Protein AF-A0A920N1Q0-F1 (afdb_monomer)

Nearest PDB structures (foldseek):
  5tej-assembly1_B  TM=8.010E-01  e=1.292E-11  Vibrio vulnificus CMCP6
  1arz-assembly1_C  TM=7.839E-01  e=2.901E-11  Escherichia coli K-12
  8d57-assembly2_F  TM=7.723E-01  e=7.374E-11  Acinetobacter baumannii
  5us6-assembly2_H  TM=8.116E-01  e=6.111E-10  Vibrio vulnificus CMCP6
  3ijp-assembly1_B  TM=7.311E-01  e=1.068E-08  Bartonella henselae

Secondary structure (DSSP, 8-state):
-PPPEEEEEETTTSHHHHHHHHHHHH-TTEEEEEEE--GGGS-TTSBHHHHHTS---S-B-B---TTTTSS-EEEESS--GGGHHHHHHTT--EEEE-TT--S-STHHHHHHHHS-EEEES-S-HHHHHHHHHHHHHHHHGGG-TT-----------TT--EES-HHHHHHHHHHHHHHT------S--EE-TT----------

Solvent-accessible surface area (backbone atoms only — not comparable to full-atom values): 12044 Å² total; per-residue (Å²): 132,82,78,57,45,43,30,19,31,39,43,24,85,38,78,65,22,17,51,49,53,41,52,32,69,72,34,87,62,36,37,77,74,39,40,22,30,60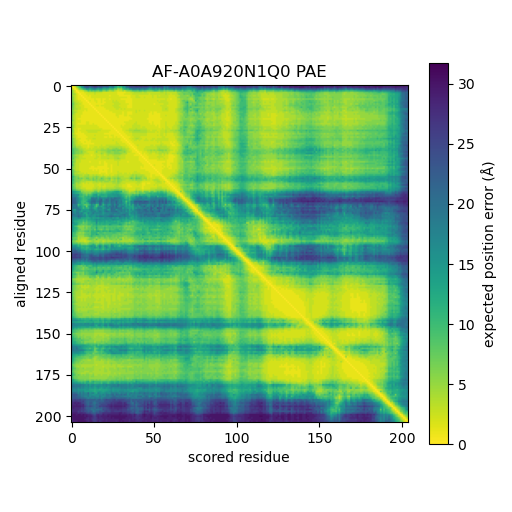,65,90,70,75,50,59,64,41,41,45,23,50,74,32,71,73,46,87,61,89,42,52,25,32,59,81,45,91,81,72,60,76,66,29,47,32,39,34,69,68,80,62,77,90,50,43,70,54,28,35,80,64,42,36,31,36,42,34,39,41,70,78,66,69,86,85,53,77,72,61,59,55,32,50,74,53,18,60,67,46,76,37,76,56,88,50,66,68,59,53,50,50,46,51,52,47,24,52,49,36,40,69,42,60,77,40,87,92,61,74,90,85,85,90,88,85,88,77,66,74,54,63,28,53,36,67,45,61,66,58,50,50,44,48,54,47,31,23,66,53,58,76,51,90,78,84,88,68,99,59,81,41,89,42,93,79,27,70,74,72,96,75,90,79,79,135

Sequence (204 aa):
MSDAIRVGVNGAGGRMGRRIVALTHADPALEVAAAVDAEASGLVGQDIGELAGIGTSASPLKPPSRKTSTWYRLLAPRGTGSHRQHLHERSIALVAATPGAEPTSDPVDSVAKVAGLIVAPNMSLAVNLVMKLAADAARALSSSPGGVDVEIVERHPRVQGRQPEWNSVKFGELIAAERGQTSHVHGRRAESASGRRTRSATTP

Foldseek 3Di:
DDAAQEAEEEQLLDPVNLVVQVVQVVDPSHDDPAYEYAVVVVQFQPASCVSSVNPGPVHGHHYDDLVRLQRHQYEDADDCPVCLVSLLVRQNEYAYQDLDDDPPDPSVVSSVVRHHYHYDVDPDPVLVVVLVVLLVVLLVQLPPVPGDDDDDDDDDPQQDQFPPGSSSVSSVVSSCVSNVHDDDDGPDGGHGPRRHDDPDPDDD

Radius of gyration: 20.26 Å; Cα contacts (8 Å, |Δi|>4): 322; chains: 1; bounding box: 45×53×57 Å

Mean predicted aligned error: 10.17 Å

pLDDT: mean 76.32, std 17.22, range [30.31, 97.25]

Structure (mmCIF, N/CA/C/O backbone):
data_AF-A0A920N1Q0-F1
#
_entry.id   AF-A0A920N1Q0-F1
#
loop_
_atom_site.group_PDB
_atom_site.id
_atom_site.type_symbol
_atom_site.label_atom_id
_atom_site.label_alt_id
_atom_site.label_comp_id
_atom_site.label_asym_id
_atom_site.label_entity_id
_atom_site.label_seq_id
_atom_site.pdbx_PDB_ins_code
_atom_site.Cartn_x
_atom_site.Cartn_y
_atom_site.Cartn_z
_atom_site.occupancy
_atom_site.B_iso_or_equiv
_atom_site.auth_seq_id
_atom_site.auth_comp_id
_atom_site.auth_asym_id
_atom_site.auth_atom_id
_atom_site.pdbx_PDB_model_num
ATOM 1 N N . MET A 1 1 ? -13.270 -23.895 9.068 1.00 44.69 1 MET A N 1
ATOM 2 C CA . MET A 1 1 ? -13.338 -22.483 8.640 1.00 44.69 1 MET A CA 1
ATOM 3 C C . MET A 1 1 ? -12.099 -21.824 9.207 1.00 44.69 1 MET A C 1
ATOM 5 O O . MET A 1 1 ? -11.883 -21.970 10.400 1.00 44.69 1 MET A O 1
ATOM 9 N N . SER A 1 2 ? -11.220 -21.264 8.377 1.00 55.53 2 SER A N 1
ATOM 10 C CA . SER A 1 2 ? -10.069 -20.509 8.887 1.00 55.53 2 SER A CA 1
ATOM 11 C C . SER A 1 2 ? -10.578 -19.251 9.587 1.00 55.53 2 SER A C 1
ATOM 13 O O . SER A 1 2 ? -11.474 -18.601 9.048 1.00 55.53 2 SER A O 1
ATOM 15 N N . ASP A 1 3 ? -10.028 -18.928 10.756 1.00 81.94 3 ASP A N 1
ATOM 16 C CA . ASP A 1 3 ? -10.331 -17.676 11.455 1.00 81.94 3 ASP A CA 1
ATOM 17 C C . ASP A 1 3 ? -10.098 -16.466 10.537 1.00 81.94 3 ASP A C 1
ATOM 19 O O . ASP A 1 3 ? -9.170 -16.459 9.720 1.00 81.94 3 ASP A O 1
ATOM 23 N N . ALA A 1 4 ? -10.951 -15.446 10.666 1.00 83.19 4 ALA A N 1
ATOM 24 C CA . ALA A 1 4 ? -10.826 -14.202 9.915 1.00 83.19 4 ALA A CA 1
ATOM 25 C C . ALA A 1 4 ? -9.478 -13.522 10.207 1.00 83.19 4 ALA A C 1
ATOM 27 O O . ALA A 1 4 ? -9.006 -13.466 11.348 1.00 83.19 4 ALA A O 1
ATOM 28 N N . ILE A 1 5 ? -8.845 -12.974 9.170 1.00 86.81 5 ILE A N 1
ATOM 29 C CA . ILE A 1 5 ? -7.568 -12.275 9.304 1.00 86.81 5 ILE A CA 1
ATOM 30 C C . ILE A 1 5 ? -7.821 -10.922 9.962 1.00 86.81 5 ILE A C 1
ATOM 32 O O . ILE A 1 5 ? -8.503 -10.052 9.420 1.00 86.81 5 ILE A O 1
ATOM 36 N N . ARG A 1 6 ? -7.198 -10.717 11.119 1.00 85.69 6 ARG A N 1
ATOM 37 C CA . ARG A 1 6 ? -7.322 -9.482 11.893 1.00 85.69 6 ARG A CA 1
ATOM 38 C C . ARG A 1 6 ? -6.384 -8.409 11.338 1.00 85.69 6 ARG A C 1
ATOM 40 O O . ARG A 1 6 ? -5.161 -8.558 11.302 1.00 85.69 6 ARG A O 1
ATOM 47 N N . VAL A 1 7 ? -6.966 -7.309 10.876 1.00 85.31 7 VAL A N 1
ATOM 48 C CA . VAL A 1 7 ? -6.278 -6.183 10.237 1.00 85.31 7 VAL A CA 1
ATOM 49 C C . VAL A 1 7 ? -6.320 -4.977 11.161 1.00 85.31 7 VAL A C 1
ATOM 51 O O . VAL A 1 7 ? -7.339 -4.689 11.789 1.00 85.31 7 VAL A O 1
ATOM 54 N N . GLY A 1 8 ? -5.202 -4.257 11.248 1.00 85.44 8 GLY A N 1
ATOM 55 C CA . GLY A 1 8 ? -5.152 -2.989 11.968 1.00 85.44 8 GLY A CA 1
ATOM 56 C C . GLY A 1 8 ? -4.680 -1.882 11.063 1.00 85.44 8 GLY A C 1
ATOM 57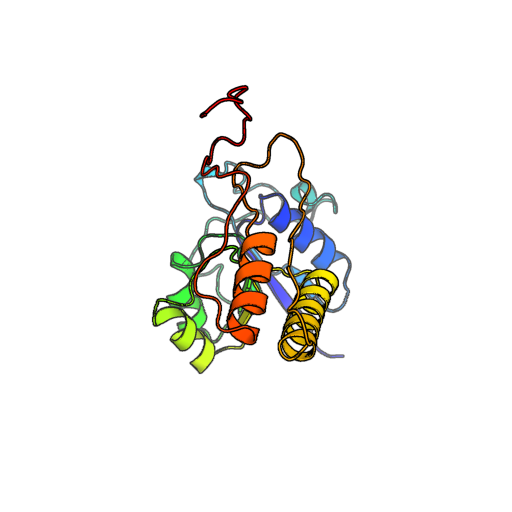 O O . GLY A 1 8 ? -3.735 -2.036 10.293 1.00 85.44 8 GLY A O 1
ATOM 58 N N . VAL A 1 9 ? -5.360 -0.753 11.151 1.00 85.25 9 VAL A N 1
ATOM 59 C CA . VAL A 1 9 ? -5.185 0.343 10.207 1.00 85.25 9 VAL A CA 1
ATOM 60 C C . VAL A 1 9 ? -4.548 1.517 10.933 1.00 85.25 9 VAL A C 1
ATOM 62 O O . VAL A 1 9 ? -5.081 1.984 11.937 1.00 85.25 9 VAL A O 1
ATOM 65 N N . ASN A 1 10 ? -3.407 1.993 10.430 1.00 82.12 10 ASN A N 1
ATOM 66 C CA . ASN A 1 10 ? -2.728 3.180 10.946 1.00 82.12 10 ASN A CA 1
ATOM 67 C C . ASN A 1 10 ? -2.979 4.376 10.027 1.00 82.12 10 ASN A C 1
ATOM 69 O O . ASN A 1 10 ? -2.958 4.249 8.802 1.00 82.12 10 ASN A O 1
ATOM 73 N N . GLY A 1 11 ? -3.252 5.534 10.623 1.00 82.19 11 GLY A N 1
ATOM 74 C CA . GLY A 1 11 ? -3.816 6.675 9.912 1.00 82.19 11 GLY A CA 1
ATOM 75 C C . GLY A 1 11 ? -5.244 6.381 9.456 1.00 82.19 11 GLY A C 1
ATOM 76 O O . GLY A 1 11 ? -5.626 6.756 8.344 1.00 82.19 11 GLY A O 1
ATOM 77 N N . ALA A 1 12 ? -6.006 5.636 10.267 1.00 88.88 12 ALA A N 1
ATOM 78 C CA . ALA A 1 12 ? -7.340 5.155 9.916 1.00 88.88 12 ALA A CA 1
ATOM 79 C C . ALA A 1 12 ? -8.359 6.292 9.718 1.00 88.88 12 ALA A C 1
ATOM 81 O O . ALA A 1 12 ? -9.290 6.144 8.932 1.00 88.88 12 ALA A O 1
ATOM 82 N N . GLY A 1 13 ? -8.143 7.455 10.335 1.00 88.19 13 GLY A N 1
ATOM 83 C CA . GLY A 1 13 ? -8.910 8.677 10.105 1.00 88.19 13 GLY A CA 1
ATOM 84 C C . GLY A 1 13 ? -8.520 9.427 8.825 1.00 88.19 13 GLY A C 1
ATOM 85 O O . GLY A 1 13 ? -9.248 10.329 8.406 1.00 88.19 13 GLY A O 1
ATOM 86 N N . GLY A 1 14 ? -7.429 9.057 8.152 1.00 85.56 14 GLY A N 1
ATOM 87 C CA . GLY A 1 14 ? -7.028 9.608 6.857 1.00 85.56 14 GLY A CA 1
ATOM 88 C C . GLY A 1 14 ? -7.803 9.025 5.666 1.00 85.56 14 GLY A C 1
ATOM 89 O O . GLY A 1 14 ? -8.474 8.002 5.764 1.00 85.56 14 GLY A O 1
ATOM 90 N N . ARG A 1 15 ? -7.662 9.645 4.482 1.00 85.12 15 ARG A N 1
ATOM 91 C CA . ARG A 1 15 ? -8.367 9.221 3.247 1.00 85.12 15 ARG A CA 1
ATOM 92 C C . ARG A 1 15 ? -8.154 7.743 2.901 1.00 85.12 15 ARG A C 1
ATOM 94 O O . ARG A 1 15 ? -9.111 7.041 2.596 1.00 85.12 15 ARG A O 1
ATOM 101 N N . MET A 1 16 ? -6.901 7.281 2.936 1.00 83.75 16 MET A N 1
ATOM 102 C CA . MET A 1 16 ? -6.571 5.889 2.615 1.00 83.75 16 MET A CA 1
ATOM 103 C C . MET A 1 16 ? -6.971 4.938 3.747 1.00 83.75 16 MET A C 1
ATOM 105 O O . MET A 1 16 ? -7.500 3.869 3.475 1.00 83.75 16 MET A O 1
ATOM 109 N N . GLY A 1 17 ? -6.775 5.341 5.006 1.00 86.69 17 GLY A N 1
ATOM 110 C CA . GLY A 1 17 ? -7.146 4.540 6.171 1.00 86.69 17 GLY A CA 1
ATOM 111 C C . GLY A 1 17 ? -8.634 4.196 6.198 1.00 86.69 17 GLY A C 1
ATOM 112 O O . GLY A 1 17 ? -8.988 3.023 6.275 1.00 86.69 17 GLY A O 1
ATOM 113 N N . ARG A 1 18 ? -9.499 5.195 5.990 1.00 92.75 18 ARG A N 1
ATOM 114 C CA . ARG A 1 18 ? -10.954 5.002 5.852 1.00 92.75 18 ARG A CA 1
ATOM 115 C C . ARG A 1 18 ? -11.303 4.034 4.724 1.00 92.75 18 ARG A C 1
ATOM 117 O O . ARG A 1 18 ? -12.160 3.172 4.890 1.00 92.75 18 ARG A O 1
ATOM 124 N N . ARG A 1 19 ? -10.616 4.137 3.578 1.00 91.75 19 ARG A N 1
ATOM 125 C CA . ARG A 1 19 ? -10.836 3.222 2.449 1.00 91.75 19 ARG A CA 1
ATOM 126 C C . ARG A 1 19 ? -10.431 1.789 2.787 1.00 91.75 19 ARG A C 1
ATOM 128 O O . ARG A 1 19 ? -11.152 0.875 2.407 1.00 91.75 19 ARG A O 1
ATOM 135 N N . ILE A 1 20 ? -9.317 1.599 3.494 1.00 90.12 20 ILE A N 1
ATOM 136 C CA . ILE A 1 20 ? -8.876 0.277 3.956 1.00 90.12 20 ILE A CA 1
ATOM 137 C C . ILE A 1 20 ? -9.910 -0.309 4.914 1.00 90.12 20 ILE A C 1
ATOM 139 O O . ILE A 1 20 ? -10.320 -1.438 4.703 1.00 90.12 20 ILE A O 1
ATOM 143 N N . VAL A 1 21 ? -10.394 0.457 5.896 1.00 92.19 21 VAL A N 1
ATOM 144 C CA . VAL A 1 21 ? -11.456 0.007 6.815 1.00 92.19 21 VAL A CA 1
ATOM 145 C C . VAL A 1 21 ? -12.692 -0.457 6.045 1.00 92.19 21 VAL A C 1
ATOM 147 O O . VAL A 1 21 ? -13.172 -1.561 6.280 1.00 92.19 21 VAL A O 1
ATOM 150 N N . ALA A 1 22 ? -13.177 0.353 5.101 1.00 94.25 22 ALA A N 1
ATOM 151 C CA . ALA A 1 22 ? -14.356 0.009 4.312 1.00 94.25 22 ALA A CA 1
ATOM 152 C C . ALA A 1 22 ? -14.156 -1.265 3.471 1.00 94.25 22 ALA A C 1
ATOM 154 O O . ALA A 1 22 ? -15.065 -2.081 3.365 1.00 94.25 22 ALA A O 1
ATOM 155 N N . LEU A 1 23 ? -12.968 -1.447 2.883 1.00 92.88 23 LEU A N 1
ATOM 156 C CA . LEU A 1 23 ? -12.635 -2.647 2.109 1.00 92.88 23 LEU A CA 1
ATOM 157 C C . LEU A 1 23 ? -12.491 -3.886 2.996 1.00 92.88 23 LEU A C 1
ATOM 159 O O . LEU A 1 23 ? -12.995 -4.938 2.628 1.00 92.88 23 LEU A O 1
ATOM 163 N N . THR A 1 24 ? -11.857 -3.755 4.163 1.00 91.50 24 THR A N 1
ATOM 164 C CA . THR A 1 24 ? -11.748 -4.836 5.151 1.00 91.50 24 THR A CA 1
ATOM 165 C C . THR A 1 24 ? -13.129 -5.275 5.627 1.00 91.50 24 THR A C 1
ATOM 167 O O . THR A 1 24 ? -13.374 -6.464 5.733 1.00 91.50 24 THR A O 1
ATOM 170 N N . HIS A 1 25 ? -14.049 -4.338 5.874 1.00 92.38 25 HIS A N 1
ATOM 171 C CA . HIS A 1 25 ? -15.419 -4.664 6.279 1.00 92.38 25 HIS A CA 1
ATOM 172 C C . HIS A 1 25 ? -16.219 -5.396 5.188 1.00 92.38 25 HIS A C 1
ATOM 174 O O . HIS A 1 25 ? -17.076 -6.216 5.498 1.00 92.38 25 HIS A O 1
ATOM 180 N N . ALA A 1 26 ? -15.950 -5.104 3.913 1.00 94.19 26 ALA A N 1
ATOM 181 C CA . ALA A 1 26 ? -16.637 -5.736 2.789 1.00 94.19 26 ALA A CA 1
ATOM 182 C C . ALA A 1 26 ? -16.152 -7.170 2.492 1.00 94.19 26 ALA A C 1
ATOM 184 O O . ALA A 1 26 ? -16.811 -7.879 1.733 1.00 94.19 26 ALA A O 1
ATOM 185 N N . ASP A 1 27 ? -15.013 -7.590 3.051 1.00 93.75 27 ASP A N 1
ATOM 186 C CA . ASP A 1 27 ? -14.426 -8.911 2.831 1.00 93.75 27 ASP A CA 1
ATOM 187 C C . ASP A 1 27 ? -14.665 -9.819 4.053 1.00 93.75 27 ASP A C 1
ATOM 189 O O . ASP A 1 27 ? -14.108 -9.561 5.120 1.00 93.75 27 ASP A O 1
ATOM 193 N N . PRO A 1 28 ? -15.445 -10.911 3.928 1.00 91.44 28 PRO A N 1
ATOM 194 C CA . PRO A 1 28 ? -15.745 -11.798 5.053 1.00 91.44 28 PRO A CA 1
ATOM 195 C C . PRO A 1 28 ? -14.519 -12.552 5.592 1.00 91.44 28 PRO A C 1
ATOM 197 O O . PRO A 1 28 ? -14.589 -13.127 6.676 1.00 91.44 28 PRO A O 1
ATOM 200 N N . ALA A 1 29 ? -13.404 -12.581 4.856 1.00 91.88 29 ALA A N 1
ATOM 201 C CA . ALA A 1 29 ? -12.159 -13.179 5.322 1.00 91.88 29 ALA A CA 1
ATOM 202 C C . ALA A 1 29 ? -11.345 -12.241 6.228 1.00 91.88 29 ALA A C 1
ATOM 204 O O . ALA A 1 29 ? -10.337 -12.679 6.791 1.00 91.88 29 ALA A O 1
ATOM 205 N N . LEU A 1 30 ? -11.736 -10.968 6.360 1.00 90.19 30 LEU A N 1
ATOM 206 C CA . LEU A 1 30 ? -10.986 -9.949 7.085 1.00 90.19 30 LEU A CA 1
ATOM 207 C C . LEU A 1 30 ? -11.825 -9.304 8.201 1.00 90.19 30 LEU A C 1
ATOM 209 O O . LEU A 1 30 ? -13.037 -9.154 8.103 1.00 90.19 30 LEU A O 1
ATOM 213 N N . GLU A 1 31 ? -11.160 -8.858 9.266 1.00 89.75 31 GLU A N 1
ATOM 214 C CA . GLU A 1 31 ? -11.784 -8.130 10.377 1.00 89.75 31 GLU A CA 1
ATOM 215 C C . GLU A 1 31 ? -10.940 -6.904 10.739 1.00 89.75 31 GLU A C 1
ATOM 217 O O . GLU A 1 31 ? -9.725 -7.008 10.923 1.00 89.75 31 GLU A O 1
ATOM 222 N N . VAL A 1 32 ? -11.569 -5.734 10.901 1.00 88.81 32 VAL A N 1
ATOM 223 C CA . VAL A 1 32 ? -10.894 -4.562 11.481 1.00 88.81 32 VAL A CA 1
ATOM 224 C C . VAL A 1 32 ? -10.812 -4.745 12.991 1.00 88.81 32 VAL A C 1
ATOM 226 O O . VAL A 1 32 ? -11.763 -4.471 13.716 1.00 88.81 32 VAL A O 1
ATOM 229 N N . ALA A 1 33 ? -9.650 -5.161 13.478 1.00 86.12 33 ALA A N 1
ATOM 230 C CA . ALA A 1 33 ? -9.443 -5.391 14.903 1.00 86.12 33 ALA A CA 1
ATOM 231 C C . ALA A 1 33 ? -8.862 -4.151 15.627 1.00 86.12 33 ALA A C 1
ATOM 233 O O . ALA A 1 33 ? -9.002 -4.019 16.844 1.00 86.12 33 ALA A O 1
ATOM 234 N N . ALA A 1 34 ? -8.247 -3.208 14.895 1.00 86.38 34 ALA A N 1
ATOM 235 C CA . ALA A 1 34 ? -7.938 -1.869 15.405 1.00 86.38 34 ALA A CA 1
ATOM 236 C C . ALA A 1 34 ? -7.864 -0.804 14.316 1.00 86.38 34 ALA A C 1
ATOM 238 O O . ALA A 1 34 ? -7.447 -1.039 13.183 1.00 86.38 34 ALA A O 1
ATOM 239 N N . ALA A 1 35 ? -8.168 0.416 14.736 1.00 88.44 35 ALA A N 1
ATOM 240 C CA . ALA A 1 35 ? -7.977 1.628 13.972 1.00 88.44 35 ALA A CA 1
ATOM 241 C C . ALA A 1 35 ? -7.235 2.635 14.853 1.00 88.44 35 ALA A C 1
ATOM 243 O O . ALA A 1 35 ? -7.690 2.957 15.955 1.00 88.44 35 ALA A O 1
ATOM 244 N N . VAL A 1 36 ? -6.082 3.106 14.381 1.00 87.19 36 VAL A N 1
ATOM 245 C CA . VAL A 1 36 ? -5.269 4.101 15.083 1.00 87.19 36 VAL A CA 1
ATOM 246 C C . VAL A 1 36 ? -4.985 5.301 14.196 1.00 87.19 36 VAL A C 1
ATOM 248 O O . VAL A 1 36 ? -4.822 5.172 12.981 1.00 87.19 36 VAL A O 1
ATOM 251 N N . ASP A 1 37 ? -4.913 6.477 14.805 1.00 86.31 37 ASP A N 1
ATOM 252 C CA . ASP A 1 37 ? -4.493 7.710 14.140 1.00 86.31 37 ASP A CA 1
ATOM 253 C C . ASP A 1 37 ? -3.792 8.631 15.139 1.00 86.31 37 ASP A C 1
ATOM 255 O O . ASP A 1 37 ? -3.936 8.471 16.351 1.00 86.31 37 ASP A O 1
ATOM 259 N N . ALA A 1 38 ? -3.010 9.581 14.636 1.00 81.69 38 ALA A N 1
ATOM 260 C CA . ALA A 1 38 ? -2.327 10.556 15.469 1.00 81.69 38 ALA A CA 1
ATOM 261 C C . ALA A 1 38 ? -3.343 11.397 16.251 1.00 81.69 38 ALA A C 1
ATOM 263 O O . ALA A 1 38 ? -4.362 11.815 15.701 1.00 81.69 38 ALA A O 1
ATOM 264 N N . GLU A 1 39 ? -3.038 11.727 17.507 1.00 83.12 39 GLU A N 1
ATOM 265 C CA . GLU A 1 39 ? -3.893 12.605 18.325 1.00 83.12 39 GLU A CA 1
ATOM 266 C C . GLU A 1 39 ? -4.125 13.963 17.653 1.00 83.12 39 GLU A C 1
ATOM 268 O O . GLU A 1 39 ? -5.241 14.477 17.645 1.00 83.12 39 GLU A O 1
ATOM 273 N N . ALA A 1 40 ? -3.099 14.482 16.971 1.00 83.31 40 ALA A N 1
ATOM 274 C CA . ALA A 1 40 ? -3.165 15.714 16.190 1.00 83.31 40 ALA A CA 1
ATOM 275 C C . ALA A 1 40 ? -4.208 15.693 15.051 1.00 83.31 40 ALA A C 1
ATOM 277 O O . ALA A 1 40 ? -4.523 16.747 14.506 1.00 83.31 40 ALA A O 1
ATOM 278 N N . SER A 1 41 ? -4.751 14.526 14.679 1.00 84.00 41 SER A N 1
ATOM 279 C CA . SER A 1 41 ? -5.852 14.434 13.712 1.00 84.00 41 SER A CA 1
ATOM 280 C C . SER A 1 41 ? -7.162 15.032 14.237 1.00 84.00 41 SER A C 1
ATOM 282 O O . SER A 1 41 ? -8.015 15.398 13.432 1.00 84.00 41 SER A O 1
ATOM 284 N N . GLY A 1 42 ? -7.350 15.103 15.564 1.00 91.00 42 GLY A N 1
ATOM 285 C CA . GLY A 1 42 ? -8.614 15.512 16.189 1.00 91.00 42 GLY A CA 1
ATOM 286 C C . GLY A 1 42 ? -9.765 14.511 16.009 1.00 91.00 42 GLY A C 1
ATOM 287 O O . GLY A 1 42 ? -10.902 14.818 16.357 1.00 91.00 42 GLY A O 1
ATOM 288 N N . LEU A 1 43 ? -9.491 13.323 15.458 1.00 92.12 43 LEU A N 1
ATOM 289 C CA . LEU A 1 43 ? -10.497 12.292 15.166 1.00 92.12 43 LEU A CA 1
ATOM 290 C C . LEU A 1 43 ? -10.513 11.153 16.194 1.00 92.12 43 LEU A C 1
ATOM 292 O O . LEU A 1 43 ? -11.372 10.276 16.126 1.00 92.12 43 LEU A O 1
ATOM 296 N N . VAL A 1 44 ? -9.558 11.131 17.129 1.00 91.69 44 VAL A N 1
ATOM 297 C CA . VAL A 1 44 ? -9.486 10.113 18.187 1.00 91.69 44 VAL A CA 1
ATOM 298 C C . VAL A 1 44 ? -10.787 10.113 18.998 1.00 91.69 44 VAL A C 1
ATOM 300 O O . VAL A 1 44 ? -11.286 11.166 19.384 1.00 91.69 44 VAL A O 1
ATOM 303 N N . GLY A 1 45 ? -11.335 8.923 19.245 1.00 92.56 45 GLY A N 1
ATOM 304 C CA . GLY A 1 45 ? -12.612 8.716 19.930 1.00 92.56 45 GLY A CA 1
ATOM 305 C C . GLY A 1 45 ? -13.831 8.619 19.007 1.00 92.56 45 GLY A C 1
ATOM 306 O O . GLY A 1 45 ? -14.842 8.069 19.433 1.00 92.56 45 GLY A O 1
ATOM 307 N N . GLN A 1 46 ? -13.746 9.077 17.753 1.00 94.69 46 GLN A N 1
ATOM 308 C CA . GLN A 1 46 ? -14.838 8.920 16.782 1.00 94.69 46 GLN A CA 1
ATOM 309 C C . GLN A 1 46 ? -14.948 7.468 16.299 1.00 94.69 46 GLN A C 1
ATOM 311 O O . GLN A 1 46 ? -13.937 6.764 16.216 1.00 94.69 46 GLN A O 1
ATOM 316 N N . ASP A 1 47 ? -16.161 7.018 15.967 1.00 95.50 47 ASP A N 1
ATOM 317 C CA . ASP A 1 47 ? -16.391 5.668 15.445 1.00 95.50 47 ASP A CA 1
ATOM 318 C C . ASP A 1 47 ? -15.756 5.502 14.058 1.00 95.50 47 ASP A C 1
ATOM 320 O O . ASP A 1 47 ? -15.979 6.299 13.141 1.00 95.50 47 ASP A O 1
ATOM 324 N N . ILE A 1 48 ? -14.944 4.455 13.889 1.00 94.44 48 ILE A N 1
ATOM 325 C CA . ILE A 1 48 ? -14.234 4.249 12.626 1.00 94.44 48 ILE A CA 1
ATOM 326 C C . ILE A 1 48 ? -15.167 3.833 11.487 1.00 94.44 48 ILE A C 1
ATOM 328 O O . ILE A 1 48 ? -14.892 4.145 10.327 1.00 94.44 48 ILE A O 1
ATOM 332 N N . GLY A 1 49 ? -16.270 3.158 11.798 1.00 95.25 49 GLY A N 1
ATOM 333 C CA . GLY A 1 49 ? -17.266 2.764 10.817 1.00 95.25 49 GLY A CA 1
ATOM 334 C C . GLY A 1 49 ? -17.996 3.973 10.233 1.00 95.25 49 GLY A C 1
ATOM 335 O O . GLY A 1 49 ? -18.129 4.084 9.011 1.00 95.25 49 GLY A O 1
ATOM 336 N N . GLU A 1 50 ? -18.352 4.942 11.076 1.00 96.31 50 GLU A N 1
ATOM 337 C CA . GLU A 1 50 ? -18.915 6.225 10.640 1.00 96.31 50 GLU A CA 1
ATOM 338 C C . GLU A 1 50 ? -17.923 7.007 9.775 1.00 96.31 50 GLU A C 1
ATOM 340 O O . GLU A 1 50 ? -18.260 7.446 8.673 1.00 96.31 50 GLU A O 1
ATOM 345 N N . LEU A 1 51 ? -16.663 7.107 10.214 1.00 95.38 51 LEU A N 1
ATOM 346 C CA . LEU A 1 51 ? -15.603 7.761 9.443 1.00 95.38 51 LEU A CA 1
ATOM 347 C C . LEU A 1 51 ? -15.360 7.100 8.079 1.00 95.38 51 LEU A C 1
ATOM 349 O O . LEU A 1 51 ? -15.017 7.794 7.116 1.00 95.38 51 LEU A O 1
ATOM 353 N N . ALA A 1 52 ? -15.504 5.776 7.996 1.00 95.06 52 ALA A N 1
ATOM 354 C CA . ALA A 1 52 ? -15.322 4.988 6.781 1.00 95.06 52 ALA A CA 1
ATOM 355 C C . ALA A 1 52 ? -16.589 4.872 5.913 1.00 95.06 52 ALA A C 1
ATOM 357 O O . ALA A 1 52 ? -16.496 4.379 4.788 1.00 95.06 52 ALA A O 1
ATOM 358 N N . GLY A 1 53 ? -17.745 5.345 6.391 1.00 95.44 53 GLY A N 1
ATOM 359 C CA . GLY A 1 53 ? -19.016 5.287 5.666 1.00 95.44 53 GLY A CA 1
ATOM 360 C C . GLY A 1 53 ? -19.653 3.895 5.613 1.00 95.44 53 GLY A C 1
ATOM 361 O O . GLY A 1 53 ? -20.378 3.606 4.666 1.00 95.44 53 GLY A O 1
ATOM 362 N N . ILE A 1 54 ? -19.379 3.036 6.601 1.00 95.44 54 ILE A N 1
ATOM 363 C CA . ILE A 1 54 ? -19.938 1.673 6.719 1.00 95.44 54 ILE A CA 1
ATOM 364 C C . ILE A 1 54 ? -20.991 1.545 7.837 1.00 95.44 54 ILE A C 1
ATOM 366 O O . ILE A 1 54 ? -21.429 0.444 8.152 1.00 95.44 54 ILE A O 1
ATOM 370 N N . GLY A 1 55 ? -21.410 2.669 8.428 1.00 93.62 55 GLY A N 1
ATOM 371 C CA . GLY A 1 55 ? -22.306 2.703 9.590 1.00 93.62 55 GLY A CA 1
ATOM 372 C C . GLY A 1 55 ? -21.562 2.519 10.915 1.00 93.62 55 GLY A C 1
ATOM 373 O O . GLY A 1 55 ? -20.342 2.384 10.935 1.00 93.62 55 GLY A O 1
ATOM 374 N N . THR A 1 56 ? -22.286 2.548 12.033 1.00 92.44 56 THR A N 1
ATOM 375 C CA . THR A 1 56 ? -21.682 2.471 13.369 1.00 92.44 56 THR A CA 1
ATOM 376 C C . THR A 1 56 ? -21.073 1.092 13.620 1.00 92.44 56 THR A C 1
ATOM 378 O O . THR A 1 56 ? -21.763 0.075 13.589 1.00 92.44 56 THR A O 1
ATOM 381 N N . SER A 1 57 ? -19.773 1.070 13.908 1.00 87.31 57 SER A N 1
ATOM 382 C CA . SER A 1 57 ? -19.009 -0.153 14.200 1.00 87.31 57 SER A CA 1
ATOM 383 C C . SER A 1 57 ? -18.777 -0.402 15.697 1.00 87.31 57 SER A C 1
ATOM 385 O O . SER A 1 57 ? -18.219 -1.434 16.068 1.00 87.31 57 SER A O 1
ATOM 387 N N . ALA A 1 58 ? -19.169 0.554 16.549 1.00 86.56 58 ALA A N 1
ATOM 388 C CA . ALA A 1 58 ? -18.847 0.620 17.977 1.00 86.56 58 ALA A CA 1
ATOM 389 C C . ALA A 1 58 ? -17.335 0.491 18.266 1.00 86.56 58 ALA A C 1
ATOM 391 O O . ALA A 1 58 ? -16.921 0.032 19.334 1.00 86.56 58 ALA A O 1
ATOM 392 N N . SER A 1 59 ? -16.500 0.904 17.309 1.00 87.19 59 SER A N 1
ATOM 393 C CA . SER A 1 59 ? -15.047 0.779 17.361 1.00 87.19 59 SER A CA 1
ATOM 394 C C . SER A 1 59 ? -14.423 2.170 17.256 1.00 87.19 59 SER A C 1
ATOM 396 O O . SER A 1 59 ? -14.237 2.699 16.155 1.00 87.19 59 SER A O 1
ATOM 398 N N . PRO A 1 60 ? -14.125 2.818 18.397 1.00 91.25 60 PRO A N 1
ATOM 399 C CA . PRO A 1 60 ? -13.568 4.158 18.385 1.00 91.25 60 PRO A CA 1
ATOM 400 C C . PRO A 1 60 ? -12.122 4.140 17.889 1.00 91.25 60 PRO A C 1
ATOM 402 O O . PRO A 1 60 ? -11.333 3.250 18.230 1.00 91.25 60 PRO A O 1
ATOM 405 N N . LEU A 1 61 ? -11.758 5.176 17.139 1.00 90.25 61 LEU A N 1
ATOM 406 C CA . LEU A 1 61 ? -10.388 5.446 16.732 1.00 90.25 61 LEU A CA 1
ATOM 407 C C . LEU A 1 61 ? -9.516 5.693 17.969 1.00 90.25 61 LEU A C 1
ATOM 409 O O . LEU A 1 61 ? -9.850 6.522 18.817 1.00 90.25 61 LEU A O 1
ATOM 413 N N . LYS A 1 62 ? -8.392 4.981 18.085 1.00 89.44 62 LYS A N 1
ATOM 414 C CA . LYS A 1 62 ? -7.507 5.052 19.259 1.00 89.44 62 LYS A CA 1
ATOM 415 C C . LYS A 1 62 ? -6.213 5.801 18.939 1.00 89.44 62 LYS A C 1
ATOM 417 O O . LYS A 1 62 ? -5.750 5.754 17.799 1.00 89.44 62 LYS A O 1
ATOM 422 N N . PRO A 1 63 ? -5.580 6.444 19.933 1.00 84.44 63 PRO A N 1
ATOM 423 C CA . PRO A 1 63 ? -4.225 6.931 19.750 1.00 84.44 63 PRO A CA 1
ATOM 424 C C . PRO A 1 63 ? -3.255 5.740 19.627 1.00 84.44 63 PRO A C 1
ATOM 426 O O . PRO A 1 63 ? -3.538 4.648 20.147 1.00 84.44 63 PRO A O 1
ATOM 429 N N . PRO A 1 64 ? -2.094 5.921 18.977 1.00 74.81 64 PRO A N 1
ATOM 430 C CA . PRO A 1 64 ? -1.101 4.867 18.852 1.00 74.81 64 PRO A CA 1
ATOM 431 C C . PRO A 1 64 ? -0.567 4.488 20.238 1.00 74.81 64 PRO A C 1
ATOM 433 O O . PRO A 1 64 ? -0.120 5.342 20.999 1.00 74.81 64 PRO A O 1
ATOM 436 N N . SER A 1 65 ? -0.602 3.204 20.593 1.00 71.38 65 SER A N 1
ATOM 437 C CA . SER A 1 65 ? -0.107 2.721 21.888 1.00 71.38 65 SER A CA 1
ATOM 438 C C . SER A 1 65 ? 0.430 1.296 21.798 1.00 71.38 65 SER A C 1
ATOM 440 O O . SER A 1 65 ? -0.011 0.511 20.965 1.00 71.38 65 SER A O 1
ATOM 442 N N . ARG A 1 66 ? 1.311 0.897 22.730 1.00 60.25 66 ARG A N 1
ATOM 443 C CA . ARG A 1 66 ? 1.882 -0.468 22.781 1.00 60.25 66 ARG A CA 1
ATOM 444 C C . ARG A 1 66 ? 0.832 -1.593 22.881 1.00 60.25 66 ARG A C 1
ATOM 446 O O . ARG A 1 66 ? 1.153 -2.750 22.643 1.00 60.25 66 ARG A O 1
ATOM 453 N N . LYS A 1 67 ? -0.415 -1.303 23.272 1.00 55.03 67 LYS A N 1
ATOM 454 C CA . LYS A 1 67 ? -1.513 -2.291 23.369 1.00 55.03 67 LYS A CA 1
ATOM 455 C C . LYS A 1 67 ? -2.403 -2.333 22.121 1.00 55.03 67 LYS A C 1
ATOM 457 O O . LYS A 1 67 ? -3.118 -3.307 21.914 1.00 55.03 67 LYS A O 1
ATOM 462 N N . THR A 1 68 ? -2.381 -1.285 21.301 1.00 52.47 68 THR A N 1
ATOM 463 C CA . THR A 1 68 ? -3.178 -1.175 20.064 1.00 52.47 68 THR A CA 1
ATOM 464 C C . THR A 1 68 ? -2.417 -1.649 18.835 1.00 52.47 68 THR A C 1
ATOM 466 O O . THR A 1 68 ? -2.944 -1.607 17.735 1.00 52.47 68 THR A O 1
ATOM 469 N N . SER A 1 69 ? -1.204 -2.154 19.025 1.00 47.31 69 SER A N 1
ATOM 470 C CA . SER A 1 69 ? -0.313 -2.638 17.977 1.00 47.31 69 SER A CA 1
ATOM 471 C C . SER A 1 69 ? -0.126 -4.162 18.003 1.00 47.31 69 SER A C 1
ATOM 473 O O . SER A 1 69 ? 0.719 -4.663 17.286 1.00 47.31 69 SER A O 1
ATOM 475 N N . THR A 1 70 ? -0.910 -4.892 18.809 1.00 36.78 70 THR A N 1
ATOM 476 C CA . THR A 1 70 ? -0.728 -6.315 19.175 1.00 36.78 70 THR A CA 1
ATOM 477 C C . THR A 1 70 ? -1.196 -7.363 18.155 1.00 36.78 70 THR A C 1
ATOM 479 O O . THR A 1 70 ? -0.844 -8.520 18.334 1.00 36.78 70 THR A O 1
ATOM 482 N N . TRP A 1 71 ? -1.979 -7.019 17.122 1.00 39.56 71 TRP A N 1
ATOM 483 C CA . TRP A 1 71 ? -2.697 -8.039 16.326 1.00 39.56 71 TRP A CA 1
ATOM 484 C C . TRP A 1 71 ? -2.814 -7.761 14.817 1.00 39.56 71 TRP A C 1
ATOM 486 O O . TRP A 1 71 ? -3.735 -8.262 14.183 1.00 39.56 71 TRP A O 1
ATOM 496 N N . TYR A 1 72 ? -1.949 -6.937 14.218 1.00 49.62 72 TYR A N 1
ATOM 497 C CA . TYR A 1 72 ? -2.366 -6.200 13.018 1.00 49.62 72 TYR A CA 1
ATOM 498 C C . TYR A 1 72 ? -1.450 -6.294 11.814 1.00 49.62 72 TYR A C 1
ATOM 500 O O . TYR A 1 72 ? -0.343 -5.774 11.846 1.00 49.62 72 TYR A O 1
ATOM 508 N N . ARG A 1 73 ? -1.990 -6.746 10.678 1.00 51.19 73 ARG A N 1
ATOM 509 C CA . ARG A 1 73 ? -1.428 -6.374 9.375 1.00 51.19 73 ARG A CA 1
ATOM 510 C C . ARG A 1 73 ? -1.529 -4.856 9.190 1.00 51.19 73 ARG A C 1
ATOM 512 O O . ARG A 1 73 ? -2.568 -4.357 8.771 1.00 51.19 73 ARG A O 1
ATOM 519 N N . LEU A 1 74 ? -0.475 -4.130 9.559 1.00 51.88 74 LEU A N 1
ATOM 520 C CA . LEU A 1 74 ? -0.471 -2.668 9.577 1.00 51.88 74 LEU A CA 1
ATOM 521 C C . LEU A 1 74 ? -0.374 -2.136 8.144 1.00 51.88 74 LEU A C 1
ATOM 523 O O . LEU A 1 74 ? 0.614 -2.407 7.470 1.00 51.88 74 LEU A O 1
ATOM 527 N N . LEU A 1 75 ? -1.358 -1.358 7.689 1.00 52.25 75 LEU A N 1
ATOM 528 C CA . LEU A 1 75 ? -1.199 -0.495 6.516 1.00 52.25 75 LEU A CA 1
ATOM 529 C C . LEU A 1 75 ? -0.881 0.928 6.963 1.00 52.25 75 LEU A C 1
ATOM 531 O O . LEU A 1 75 ? -1.701 1.574 7.609 1.00 52.25 75 LEU A O 1
ATOM 535 N N . ALA A 1 76 ? 0.317 1.409 6.627 1.00 53.28 76 ALA A N 1
ATOM 536 C CA . ALA A 1 76 ? 0.774 2.758 6.945 1.00 53.28 76 ALA A CA 1
ATOM 537 C C . ALA A 1 76 ? 1.059 3.531 5.644 1.00 53.28 76 ALA A C 1
ATOM 539 O O . ALA A 1 76 ? 1.969 3.141 4.910 1.00 53.28 76 ALA A O 1
ATOM 540 N N . PRO A 1 77 ? 0.321 4.619 5.350 1.00 47.12 77 PRO A N 1
ATOM 541 C CA . PRO A 1 77 ? 0.573 5.450 4.171 1.00 47.12 77 PRO A CA 1
ATOM 542 C C . PRO A 1 77 ? 1.861 6.284 4.279 1.00 47.12 77 PRO A C 1
ATOM 544 O O . PRO A 1 77 ? 2.457 6.605 3.254 1.00 47.12 77 PRO A O 1
ATOM 547 N N . ARG A 1 78 ? 2.269 6.666 5.505 1.00 48.16 78 ARG A N 1
ATOM 548 C CA . ARG A 1 78 ? 3.524 7.362 5.872 1.00 48.16 78 ARG A CA 1
ATOM 549 C C . ARG A 1 78 ? 3.810 7.179 7.373 1.00 48.16 78 ARG A C 1
ATOM 551 O O . ARG A 1 78 ? 2.870 7.125 8.155 1.00 48.16 78 ARG A O 1
ATOM 558 N N . GLY A 1 79 ? 5.084 7.140 7.784 1.00 50.75 79 GLY A N 1
ATOM 559 C CA . GLY A 1 79 ? 5.469 7.240 9.206 1.00 50.75 79 GLY A CA 1
ATOM 560 C C . GLY A 1 79 ? 5.523 5.924 9.997 1.00 50.75 79 GLY A C 1
ATOM 561 O O . GLY A 1 79 ? 5.057 5.854 11.129 1.00 50.75 79 GLY A O 1
ATOM 562 N N . THR A 1 80 ? 6.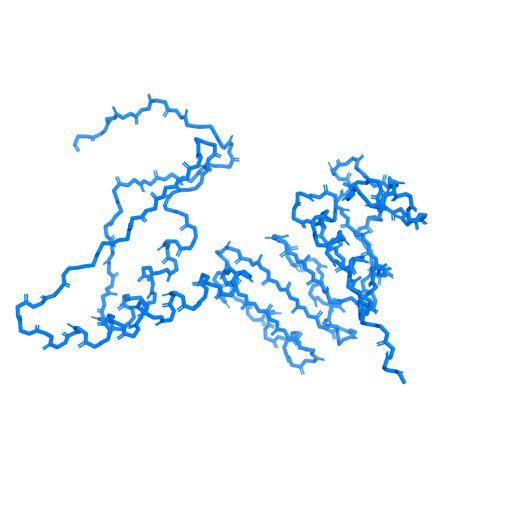129 4.869 9.446 1.00 52.84 80 THR A N 1
ATOM 563 C CA . THR A 1 80 ? 6.271 3.567 10.133 1.00 52.84 80 THR A CA 1
ATOM 564 C C . THR A 1 80 ? 7.277 3.551 11.291 1.00 52.84 80 THR A C 1
ATOM 566 O O . THR A 1 80 ? 7.329 2.564 12.018 1.00 52.84 80 THR A O 1
ATOM 569 N N . GLY A 1 81 ? 8.085 4.603 11.478 1.00 56.41 81 GLY A N 1
ATOM 570 C CA . GLY A 1 81 ? 9.207 4.611 12.429 1.00 56.41 81 GLY A CA 1
ATOM 571 C C . GLY A 1 81 ? 8.821 4.212 13.857 1.00 56.41 81 GLY A C 1
ATOM 572 O O . GLY A 1 81 ? 9.451 3.335 14.440 1.00 56.41 81 GLY A O 1
ATOM 573 N N . SER A 1 82 ? 7.731 4.776 14.382 1.00 56.97 82 SER A N 1
ATOM 574 C CA . SER A 1 82 ? 7.294 4.585 15.773 1.00 56.97 82 SER A CA 1
ATOM 575 C C . SER A 1 82 ? 6.679 3.214 16.083 1.00 56.97 82 SER A C 1
ATOM 577 O O . SER A 1 82 ? 6.521 2.875 17.252 1.00 56.97 82 SER A O 1
ATOM 579 N N . HIS A 1 83 ? 6.352 2.406 15.068 1.00 58.41 83 HIS A N 1
ATOM 580 C CA . HIS A 1 83 ? 5.671 1.116 15.247 1.00 58.41 83 HIS A CA 1
ATOM 581 C C . HIS A 1 83 ? 6.587 -0.094 14.999 1.00 58.41 83 HIS A C 1
ATOM 583 O O . HIS A 1 83 ? 6.236 -1.212 15.362 1.00 58.41 83 HIS A O 1
ATOM 589 N N . ARG A 1 84 ? 7.778 0.106 14.418 1.00 63.75 84 ARG A N 1
ATOM 590 C CA . ARG A 1 84 ? 8.673 -0.973 13.950 1.00 63.75 84 ARG A CA 1
ATOM 591 C C . ARG A 1 84 ? 9.200 -1.881 15.057 1.00 63.75 84 ARG A C 1
ATOM 593 O O . ARG A 1 84 ? 9.102 -3.095 14.922 1.00 63.75 84 ARG A O 1
ATOM 600 N N . GLN A 1 85 ? 9.694 -1.310 16.158 1.00 64.06 85 GLN A N 1
ATOM 601 C CA . GLN A 1 85 ? 10.168 -2.096 17.306 1.00 64.06 85 GLN A CA 1
ATOM 602 C C . GLN A 1 85 ? 9.062 -3.016 17.838 1.00 64.06 85 GLN A C 1
ATOM 604 O O . GLN A 1 85 ? 9.299 -4.171 18.170 1.00 64.06 85 GLN A O 1
ATOM 609 N N . HIS A 1 86 ? 7.828 -2.522 17.840 1.00 65.75 86 HIS A N 1
ATOM 610 C CA . HIS A 1 86 ? 6.688 -3.285 18.308 1.00 65.75 86 HIS A CA 1
ATOM 611 C C . HIS A 1 86 ? 6.274 -4.410 17.353 1.00 65.75 86 HIS A C 1
ATOM 613 O O . HIS A 1 86 ? 5.931 -5.504 17.795 1.00 65.75 86 HIS A O 1
ATOM 619 N N . LEU A 1 87 ? 6.308 -4.140 16.044 1.00 66.00 87 LEU A N 1
ATOM 620 C CA . LEU A 1 87 ? 6.045 -5.146 15.015 1.00 66.00 87 LEU A CA 1
ATOM 621 C C . LEU A 1 87 ? 7.069 -6.285 15.091 1.00 66.00 87 LEU A C 1
ATOM 623 O O . LEU A 1 87 ? 6.687 -7.447 14.990 1.00 66.00 87 LEU A O 1
ATOM 627 N N . HIS A 1 88 ? 8.339 -5.950 15.349 1.00 66.88 88 HIS A N 1
ATOM 628 C CA . HIS A 1 88 ? 9.401 -6.924 15.586 1.00 66.88 88 HIS A CA 1
ATOM 629 C C . HIS A 1 88 ? 9.151 -7.755 16.856 1.00 66.88 88 HIS A C 1
ATOM 631 O O . HIS A 1 88 ? 9.087 -8.978 16.786 1.00 66.88 88 HIS A O 1
ATOM 637 N N . GLU A 1 89 ? 8.965 -7.105 18.014 1.00 67.62 89 GLU A N 1
ATOM 638 C CA . GLU A 1 89 ? 8.747 -7.768 19.316 1.00 67.62 89 GLU A CA 1
ATOM 639 C C . GLU A 1 89 ? 7.569 -8.753 19.308 1.00 67.62 89 GLU A C 1
ATOM 641 O O . GLU A 1 89 ? 7.558 -9.704 20.086 1.00 67.62 89 GLU A O 1
ATOM 646 N N . ARG A 1 90 ? 6.571 -8.525 18.448 1.00 68.31 90 ARG A N 1
ATOM 647 C CA . ARG A 1 90 ? 5.343 -9.325 18.400 1.00 68.31 90 ARG A CA 1
ATOM 648 C C . ARG A 1 90 ? 5.169 -10.160 17.139 1.00 68.31 90 ARG A C 1
ATOM 650 O O . ARG A 1 90 ? 4.124 -10.785 16.989 1.00 68.31 90 ARG A O 1
ATOM 657 N N . SER A 1 91 ? 6.164 -10.173 16.250 1.00 67.38 91 SER A N 1
ATOM 658 C CA . SER A 1 91 ? 6.129 -10.954 15.003 1.00 67.38 91 SER A CA 1
ATOM 659 C C . SER A 1 91 ? 4.900 -10.640 14.135 1.00 67.38 91 SER A C 1
ATOM 661 O O . SER A 1 91 ? 4.259 -11.519 13.560 1.00 67.38 91 SER A O 1
ATOM 663 N N . ILE A 1 92 ? 4.544 -9.358 14.050 1.00 70.06 92 ILE A N 1
ATOM 664 C CA . ILE A 1 92 ? 3.331 -8.906 13.372 1.00 70.06 92 ILE A CA 1
ATOM 665 C C . ILE A 1 92 ? 3.646 -8.515 11.932 1.00 70.06 92 ILE A C 1
ATOM 667 O O . ILE A 1 92 ? 4.512 -7.677 11.678 1.00 70.06 92 ILE A O 1
ATOM 671 N N . ALA A 1 93 ? 2.901 -9.098 10.990 1.00 71.12 93 ALA A N 1
ATOM 672 C CA . ALA A 1 93 ? 3.066 -8.805 9.574 1.00 71.12 93 ALA A CA 1
ATOM 673 C C . ALA A 1 93 ? 2.774 -7.327 9.250 1.00 71.12 93 ALA A C 1
ATOM 675 O O . ALA A 1 93 ? 1.850 -6.727 9.793 1.00 71.12 93 ALA A O 1
ATOM 676 N N . LEU A 1 94 ? 3.520 -6.743 8.315 1.00 72.88 94 LEU A N 1
ATOM 677 C CA . LEU A 1 94 ? 3.415 -5.333 7.930 1.00 72.88 94 LEU A CA 1
ATOM 678 C C . LEU A 1 94 ? 3.184 -5.218 6.418 1.00 72.88 94 LEU A C 1
ATOM 680 O O . LEU A 1 94 ? 3.895 -5.836 5.632 1.00 72.88 94 LEU A O 1
ATOM 684 N N . VAL A 1 95 ? 2.208 -4.406 6.004 1.00 73.88 95 VAL A N 1
ATOM 685 C CA . VAL A 1 95 ? 1.981 -4.044 4.595 1.00 73.88 95 VAL A CA 1
ATOM 686 C C . VAL A 1 95 ? 2.149 -2.536 4.461 1.00 73.88 95 VAL A C 1
ATOM 688 O O . VAL A 1 95 ? 1.232 -1.763 4.703 1.00 73.88 95 VAL A O 1
ATOM 691 N N . ALA A 1 96 ? 3.335 -2.074 4.092 1.00 69.31 96 ALA A N 1
ATOM 692 C CA . ALA A 1 96 ? 3.630 -0.650 4.021 1.00 69.31 96 ALA A CA 1
ATOM 693 C C . ALA A 1 96 ? 3.614 -0.149 2.573 1.00 69.31 96 ALA A C 1
ATOM 695 O O . ALA A 1 96 ? 4.404 -0.584 1.736 1.00 69.31 96 ALA A O 1
ATOM 696 N N . ALA A 1 97 ? 2.749 0.826 2.294 1.00 64.06 97 ALA A N 1
ATOM 697 C CA . ALA A 1 97 ? 2.811 1.626 1.079 1.00 64.06 97 ALA A CA 1
ATOM 698 C C . ALA A 1 97 ? 3.557 2.909 1.436 1.00 64.06 97 ALA A C 1
ATOM 700 O O . ALA A 1 97 ? 2.947 3.839 1.957 1.00 64.06 97 ALA A O 1
ATOM 701 N N . THR A 1 98 ? 4.873 2.952 1.220 1.00 57.09 98 THR A N 1
ATOM 702 C CA . THR A 1 98 ? 5.667 4.148 1.544 1.00 57.09 98 THR A CA 1
ATOM 703 C C . THR A 1 98 ? 6.220 4.756 0.259 1.00 57.09 98 THR A C 1
ATOM 705 O O . THR A 1 98 ? 7.296 4.356 -0.184 1.00 57.09 98 THR A O 1
ATOM 708 N N . PRO A 1 99 ? 5.512 5.718 -0.366 1.00 53.94 99 PRO A N 1
ATOM 709 C CA . PRO A 1 99 ? 6.031 6.421 -1.529 1.00 53.94 99 PRO A CA 1
ATOM 710 C C . PRO A 1 99 ? 7.316 7.162 -1.149 1.00 53.94 99 PRO A C 1
ATOM 712 O O . PRO A 1 99 ? 7.268 8.095 -0.342 1.00 53.94 99 PRO A O 1
ATOM 715 N N . GLY A 1 100 ? 8.443 6.737 -1.721 1.00 49.31 100 GLY A N 1
ATOM 716 C CA . GLY A 1 100 ? 9.731 7.403 -1.549 1.00 49.31 100 GLY A CA 1
ATOM 717 C C . GLY A 1 100 ? 10.557 7.028 -0.332 1.00 49.31 100 GLY A C 1
ATOM 718 O O . GLY A 1 100 ? 11.466 7.775 0.019 1.00 49.31 100 GLY A O 1
ATOM 719 N N . ALA A 1 101 ? 10.256 5.908 0.326 1.00 48.62 101 ALA A N 1
ATOM 720 C CA . ALA A 1 101 ? 11.248 5.311 1.207 1.00 48.62 101 ALA A CA 1
ATOM 721 C C . ALA A 1 101 ? 12.347 4.684 0.342 1.00 48.62 101 ALA A C 1
ATOM 723 O O . ALA A 1 101 ? 12.123 3.663 -0.307 1.00 48.62 101 ALA A O 1
ATOM 724 N N . GLU A 1 102 ? 13.524 5.299 0.341 1.00 44.41 102 GLU A N 1
ATOM 725 C CA . GLU A 1 102 ? 14.761 4.576 0.066 1.00 44.41 102 GLU A CA 1
ATOM 726 C C . GLU A 1 102 ? 14.831 3.369 1.028 1.00 44.41 102 GLU A C 1
ATOM 728 O O . GLU A 1 102 ? 14.528 3.529 2.217 1.00 44.41 102 GLU A O 1
ATOM 733 N N . PRO A 1 103 ? 15.241 2.169 0.576 1.00 43.25 103 PRO A N 1
ATOM 734 C CA . PRO A 1 103 ? 15.504 1.025 1.456 1.00 43.25 103 PRO A CA 1
ATOM 735 C C . PRO A 1 103 ? 16.628 1.277 2.475 1.00 43.25 103 PRO A C 1
ATOM 737 O O . PRO A 1 103 ? 16.967 0.388 3.252 1.00 43.25 103 PRO A O 1
ATOM 740 N N . THR A 1 104 ? 17.226 2.471 2.487 1.00 39.62 104 THR A N 1
ATOM 741 C CA . THR A 1 104 ? 18.295 2.866 3.396 1.00 39.62 104 THR A CA 1
ATOM 742 C C . THR A 1 104 ? 17.750 3.098 4.804 1.00 39.62 104 THR A C 1
ATOM 744 O O . THR A 1 104 ? 17.473 4.205 5.260 1.00 39.62 104 THR A O 1
ATOM 747 N N . SER A 1 105 ? 17.548 2.003 5.525 1.00 41.75 105 SER A N 1
ATOM 748 C CA . SER A 1 105 ? 18.026 1.849 6.899 1.00 41.75 105 SER A CA 1
ATOM 749 C C . SER A 1 105 ? 17.637 0.455 7.403 1.00 41.75 105 SER A C 1
ATOM 751 O O . SER A 1 105 ? 16.453 0.116 7.447 1.00 41.75 105 SER A O 1
ATOM 753 N N . ASP A 1 106 ? 18.651 -0.304 7.836 1.00 46.50 106 ASP A N 1
ATOM 754 C CA . ASP A 1 106 ? 18.662 -1.494 8.719 1.00 46.50 106 ASP A CA 1
ATOM 755 C C . ASP A 1 106 ? 17.344 -1.925 9.424 1.00 46.50 106 ASP A C 1
ATOM 757 O O . ASP A 1 106 ? 17.044 -3.118 9.496 1.00 46.50 106 ASP A O 1
ATOM 761 N N . PRO A 1 107 ? 16.520 -1.025 9.998 1.00 50.62 107 PRO A N 1
ATOM 762 C CA . PRO A 1 107 ? 15.255 -1.360 10.659 1.00 50.62 107 PRO A CA 1
ATOM 763 C C . PRO A 1 107 ? 14.138 -2.034 9.839 1.00 50.62 107 PRO A C 1
ATOM 765 O O . PRO A 1 107 ? 13.192 -2.523 10.458 1.00 50.62 107 PRO A O 1
ATOM 768 N N . VAL A 1 108 ? 14.149 -2.036 8.502 1.00 56.22 108 VAL A N 1
ATOM 769 C CA . VAL A 1 108 ? 13.131 -2.773 7.710 1.00 56.22 108 VAL A CA 1
ATOM 770 C C . VAL A 1 108 ? 13.439 -4.275 7.692 1.00 56.22 108 VAL A C 1
ATOM 772 O O . VAL A 1 108 ? 12.533 -5.100 7.843 1.00 56.22 108 VAL A O 1
ATOM 775 N N . ASP A 1 109 ? 14.725 -4.617 7.628 1.00 63.62 109 ASP A N 1
ATOM 776 C CA . ASP A 1 109 ? 15.209 -5.997 7.605 1.00 63.62 109 ASP A CA 1
ATOM 777 C C . ASP A 1 109 ? 14.979 -6.710 8.936 1.00 63.62 109 ASP A C 1
ATOM 779 O O . ASP A 1 109 ? 14.738 -7.914 8.962 1.00 63.62 109 ASP A O 1
ATOM 783 N N . SER A 1 110 ? 15.005 -5.987 10.060 1.00 65.50 110 SER A N 1
ATOM 784 C CA . SER A 1 110 ? 14.746 -6.597 11.366 1.00 65.50 110 SER A CA 1
ATOM 785 C C . SER A 1 110 ? 13.318 -7.139 11.467 1.00 65.50 110 SER A C 1
ATOM 787 O O . SER A 1 110 ? 13.132 -8.273 11.898 1.00 65.50 110 SER A O 1
ATOM 789 N N . VAL A 1 111 ? 12.304 -6.389 11.022 1.00 65.00 111 VAL A N 1
ATOM 790 C CA . VAL A 1 111 ? 10.908 -6.867 11.025 1.00 65.00 111 VAL A CA 1
ATOM 791 C C . VAL A 1 111 ? 10.739 -8.043 10.061 1.00 65.00 111 VAL A C 1
ATOM 793 O O . VAL A 1 111 ? 10.075 -9.012 10.415 1.00 65.00 111 VAL A O 1
ATOM 796 N N . ALA A 1 112 ? 11.390 -8.006 8.893 1.00 71.06 112 ALA A N 1
ATOM 797 C CA . ALA A 1 112 ? 11.349 -9.100 7.921 1.00 71.06 112 ALA A CA 1
ATOM 798 C C . ALA A 1 112 ? 11.934 -10.423 8.459 1.00 71.06 112 ALA A C 1
ATOM 800 O O . ALA A 1 112 ? 11.528 -11.494 8.011 1.00 71.06 112 ALA A O 1
ATOM 801 N N . LYS A 1 113 ? 12.851 -10.373 9.440 1.00 75.50 113 LYS A N 1
ATOM 802 C CA . LYS A 1 113 ? 13.419 -11.572 10.089 1.00 75.50 113 LYS A CA 1
ATOM 803 C C . LYS A 1 113 ? 12.421 -12.317 10.977 1.00 75.50 113 LYS A C 1
ATOM 805 O O . LYS A 1 113 ? 12.614 -13.502 11.226 1.00 75.50 113 LYS A O 1
ATOM 810 N N . VAL A 1 114 ? 11.394 -11.633 11.482 1.00 71.31 114 VAL A N 1
ATOM 811 C CA . VAL A 1 114 ? 10.466 -12.180 12.489 1.00 71.31 114 VAL A CA 1
ATOM 812 C C . VAL A 1 114 ? 9.001 -12.139 12.053 1.00 71.31 114 VAL A C 1
ATOM 814 O O . VAL A 1 114 ? 8.159 -12.752 12.700 1.00 71.31 114 VAL A O 1
ATOM 817 N N . ALA A 1 115 ? 8.671 -11.434 10.967 1.00 71.56 115 ALA A N 1
ATOM 818 C CA . ALA A 1 115 ? 7.311 -11.290 10.466 1.00 71.56 115 ALA A CA 1
ATOM 819 C C . ALA A 1 115 ? 7.258 -11.081 8.947 1.00 71.56 115 ALA A C 1
ATOM 821 O O . ALA A 1 115 ? 8.184 -10.558 8.330 1.00 71.56 115 ALA A O 1
ATOM 822 N N . GLY A 1 116 ? 6.119 -11.426 8.340 1.00 72.56 116 GLY A N 1
ATOM 823 C CA . GLY A 1 116 ? 5.878 -11.169 6.921 1.00 72.56 116 GLY A CA 1
ATOM 824 C C . GLY A 1 116 ? 5.799 -9.672 6.618 1.00 72.56 116 GLY A C 1
ATOM 825 O O . GLY A 1 116 ? 4.941 -8.971 7.153 1.00 72.56 116 GLY A O 1
ATOM 826 N N . LEU A 1 117 ? 6.655 -9.186 5.724 1.00 75.06 117 LEU A N 1
ATOM 827 C CA . LEU A 1 117 ? 6.720 -7.782 5.340 1.00 75.06 117 LEU A CA 1
ATOM 828 C C . LEU A 1 117 ? 6.4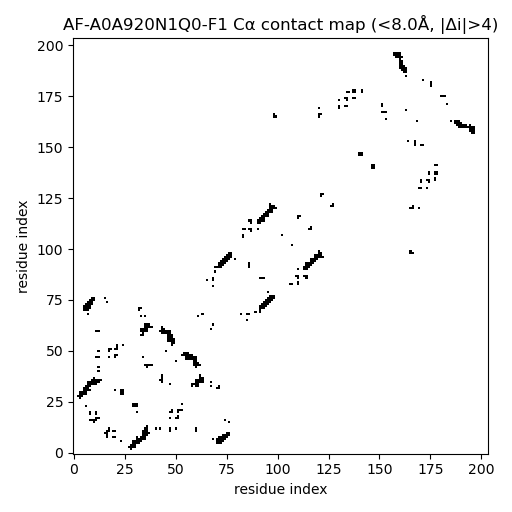66 -7.616 3.838 1.00 75.06 117 LEU A C 1
ATOM 830 O O . LEU A 1 117 ? 7.157 -8.208 3.017 1.00 75.06 117 LEU A O 1
ATOM 834 N N . ILE A 1 118 ? 5.508 -6.761 3.482 1.00 75.81 118 ILE A N 1
ATOM 835 C CA . ILE A 1 118 ? 5.290 -6.296 2.111 1.00 75.81 118 ILE A CA 1
ATOM 836 C C . ILE A 1 118 ? 5.538 -4.794 2.088 1.00 75.81 118 ILE A C 1
ATOM 838 O O . ILE A 1 118 ? 4.809 -4.026 2.717 1.00 75.81 118 ILE A O 1
ATOM 842 N N . VAL A 1 119 ? 6.551 -4.372 1.336 1.00 73.75 119 VAL A N 1
ATOM 843 C CA . VAL A 1 119 ? 6.790 -2.965 1.013 1.00 73.75 119 VAL A CA 1
ATOM 844 C C . VAL A 1 119 ? 6.695 -2.821 -0.492 1.00 73.75 119 VAL A C 1
ATOM 846 O O . VAL A 1 119 ? 7.415 -3.493 -1.225 1.00 73.75 119 VAL A O 1
ATOM 849 N N . ALA A 1 120 ? 5.798 -1.955 -0.952 1.00 75.06 120 ALA A N 1
ATOM 850 C CA . ALA A 1 120 ? 5.623 -1.693 -2.373 1.00 75.06 120 ALA A CA 1
ATOM 851 C C . ALA A 1 120 ? 5.575 -0.181 -2.637 1.00 75.06 120 ALA A C 1
ATOM 853 O O . ALA A 1 120 ? 5.011 0.564 -1.824 1.00 75.06 120 ALA A O 1
ATOM 854 N N . PRO A 1 121 ? 6.127 0.288 -3.774 1.00 71.69 121 PRO A N 1
ATOM 855 C CA . PRO A 1 121 ? 6.050 1.697 -4.163 1.00 71.69 121 PRO A CA 1
ATOM 856 C C . PRO A 1 121 ? 4.598 2.133 -4.409 1.00 71.69 121 PRO A C 1
ATOM 858 O O . PRO A 1 121 ? 4.241 3.290 -4.191 1.00 71.69 121 PRO A O 1
ATOM 861 N N . ASN A 1 122 ? 3.754 1.186 -4.821 1.00 82.50 122 ASN A N 1
ATOM 862 C CA . ASN A 1 122 ? 2.324 1.341 -5.027 1.00 82.50 122 ASN A CA 1
ATOM 863 C C . ASN A 1 122 ? 1.620 0.030 -4.639 1.00 82.50 122 ASN A C 1
ATOM 865 O O . ASN A 1 122 ? 2.179 -1.040 -4.846 1.00 82.50 122 ASN A O 1
ATOM 869 N N . MET A 1 123 ? 0.399 0.084 -4.103 1.00 84.00 123 MET A N 1
ATOM 870 C CA . MET A 1 123 ? -0.387 -1.124 -3.781 1.00 84.00 123 MET A CA 1
ATOM 871 C C . MET A 1 123 ? -1.319 -1.560 -4.924 1.00 84.00 123 MET A C 1
ATOM 873 O O . MET A 1 123 ? -1.993 -2.580 -4.822 1.00 84.00 123 MET A O 1
ATOM 877 N N . SER A 1 124 ? -1.368 -0.805 -6.025 1.00 86.94 124 SER A N 1
ATOM 878 C CA . SER A 1 124 ? -2.103 -1.182 -7.231 1.00 86.94 124 SER A CA 1
ATOM 879 C C . SER A 1 124 ? -1.366 -2.287 -7.982 1.00 86.94 124 SER A C 1
ATOM 881 O O . SER A 1 124 ? -0.245 -2.085 -8.457 1.00 86.94 124 SER A O 1
ATOM 883 N N . LEU A 1 125 ? -2.022 -3.438 -8.145 1.00 90.00 125 LEU A N 1
ATOM 884 C CA . LEU A 1 125 ? -1.525 -4.540 -8.973 1.00 90.00 125 LEU A CA 1
ATOM 885 C C . LEU A 1 125 ? -1.193 -4.063 -10.392 1.00 90.00 125 LEU A C 1
ATOM 887 O O . LEU A 1 125 ? -0.112 -4.348 -10.897 1.00 90.00 125 LEU A O 1
ATOM 891 N N . ALA A 1 126 ? -2.094 -3.290 -11.004 1.00 93.00 126 ALA A N 1
ATOM 892 C CA . ALA A 1 126 ? -1.918 -2.790 -12.363 1.00 93.00 126 ALA A CA 1
ATOM 893 C C . ALA A 1 126 ? -0.681 -1.890 -12.487 1.00 93.00 126 ALA A C 1
ATOM 895 O O . ALA A 1 126 ? 0.089 -2.040 -13.429 1.00 93.00 126 ALA A O 1
ATOM 896 N N . VAL A 1 127 ? -0.444 -0.997 -11.519 1.00 91.75 127 VAL A N 1
ATOM 897 C CA . VAL A 1 127 ? 0.736 -0.115 -11.548 1.00 91.75 127 VAL A CA 1
ATOM 898 C C . VAL A 1 127 ? 2.026 -0.927 -11.432 1.00 91.75 127 VAL A C 1
ATOM 900 O O . VAL A 1 127 ? 2.941 -0.708 -12.219 1.00 91.75 127 VAL A O 1
ATOM 903 N N . ASN A 1 128 ? 2.091 -1.896 -10.513 1.00 90.88 128 ASN A N 1
ATOM 904 C CA . ASN A 1 128 ? 3.277 -2.750 -10.369 1.00 90.88 128 ASN A CA 1
ATOM 905 C C . ASN A 1 128 ? 3.513 -3.634 -11.603 1.00 90.88 128 ASN A C 1
ATOM 907 O O . ASN A 1 128 ? 4.655 -3.804 -12.026 1.00 90.88 128 ASN A O 1
ATOM 911 N N . LEU A 1 129 ? 2.448 -4.162 -12.214 1.00 94.75 129 LEU A N 1
ATOM 912 C CA . LEU A 1 129 ? 2.550 -4.921 -13.460 1.00 94.75 129 LEU A CA 1
ATOM 913 C C . LEU A 1 129 ? 3.116 -4.051 -14.588 1.00 94.75 129 LEU A C 1
ATOM 915 O O . LEU A 1 129 ? 4.057 -4.459 -15.262 1.00 94.75 129 LEU A O 1
ATOM 919 N N . VAL A 1 130 ? 2.592 -2.836 -14.767 1.00 95.81 130 VAL A N 1
ATOM 920 C CA . VAL A 1 130 ? 3.077 -1.913 -15.804 1.00 95.81 130 VAL A CA 1
ATOM 921 C C . VAL A 1 130 ? 4.525 -1.494 -15.534 1.00 95.81 130 VAL A C 1
ATOM 923 O O . VAL A 1 130 ? 5.306 -1.422 -16.477 1.00 95.81 130 VAL A O 1
ATOM 926 N N . MET A 1 131 ? 4.928 -1.301 -14.271 1.00 94.50 131 MET A N 1
ATOM 927 C CA . MET A 1 131 ? 6.336 -1.076 -13.903 1.00 94.50 131 MET A CA 1
ATOM 928 C C . MET A 1 131 ? 7.240 -2.221 -14.373 1.00 94.50 131 MET A C 1
ATOM 930 O O . MET A 1 131 ? 8.287 -1.969 -14.969 1.00 94.50 131 MET A O 1
ATOM 934 N N . LYS A 1 132 ? 6.824 -3.475 -14.161 1.00 94.88 132 LYS A N 1
ATOM 935 C CA . LYS A 1 132 ? 7.576 -4.648 -14.623 1.00 94.88 132 LYS A CA 1
ATOM 936 C C . LYS A 1 132 ? 7.646 -4.720 -16.151 1.00 94.88 132 LYS A C 1
ATOM 938 O O . LYS A 1 132 ? 8.730 -4.904 -16.697 1.00 94.88 132 LYS A O 1
ATOM 943 N N . LEU A 1 133 ? 6.521 -4.518 -16.835 1.00 97.25 133 LEU A N 1
ATOM 944 C CA . LEU A 1 133 ? 6.470 -4.523 -18.300 1.00 97.25 133 LEU A CA 1
ATOM 945 C C . LEU A 1 133 ? 7.341 -3.418 -18.911 1.00 97.25 133 LEU A C 1
ATOM 947 O O . LEU A 1 133 ? 8.019 -3.659 -19.904 1.00 97.25 133 LEU A O 1
ATOM 951 N N . ALA A 1 134 ? 7.368 -2.229 -18.305 1.00 95.88 134 ALA A N 1
ATOM 952 C CA . ALA A 1 134 ? 8.212 -1.128 -18.756 1.00 95.88 134 ALA A CA 1
ATOM 953 C C . ALA A 1 134 ? 9.709 -1.452 -18.615 1.00 95.88 134 ALA A C 1
ATOM 955 O O . ALA A 1 134 ? 10.476 -1.187 -19.538 1.00 95.88 134 ALA A O 1
ATOM 956 N N . ALA A 1 135 ? 10.118 -2.070 -17.502 1.00 95.00 135 ALA A N 1
ATOM 957 C CA . ALA A 1 135 ? 11.491 -2.538 -17.311 1.00 95.00 135 ALA A CA 1
ATOM 958 C C . ALA A 1 135 ? 11.871 -3.622 -18.339 1.00 95.00 135 ALA A C 1
ATOM 960 O O . ALA A 1 135 ? 12.926 -3.555 -18.966 1.00 95.00 135 ALA A O 1
ATOM 961 N N . ASP A 1 136 ? 10.983 -4.589 -18.580 1.00 96.06 136 ASP A N 1
ATOM 962 C CA . ASP A 1 136 ? 11.229 -5.655 -19.555 1.00 96.06 136 ASP A CA 1
ATOM 963 C C . ASP A 1 136 ? 11.323 -5.117 -20.990 1.00 96.06 136 ASP A C 1
ATOM 965 O O . ASP A 1 136 ? 12.217 -5.520 -21.738 1.00 96.06 136 ASP A O 1
ATOM 969 N N . ALA A 1 137 ? 10.464 -4.161 -21.358 1.00 95.25 137 ALA A N 1
ATOM 970 C CA . ALA A 1 137 ? 10.547 -3.460 -22.636 1.00 95.25 137 ALA A CA 1
ATOM 971 C C . ALA A 1 137 ? 11.859 -2.669 -22.761 1.00 95.25 137 ALA A C 1
ATOM 973 O O . ALA A 1 137 ? 12.534 -2.753 -23.786 1.00 95.25 137 ALA A O 1
ATOM 974 N N . ALA A 1 138 ? 12.264 -1.952 -21.708 1.00 93.81 138 ALA A N 1
ATOM 975 C CA . ALA A 1 138 ? 13.517 -1.205 -21.682 1.00 93.81 138 ALA A CA 1
ATOM 976 C C . ALA A 1 138 ? 14.740 -2.108 -21.892 1.00 93.81 138 ALA A C 1
ATOM 978 O O . ALA A 1 138 ? 15.618 -1.757 -22.685 1.00 93.81 138 ALA A O 1
ATOM 979 N N . ARG A 1 139 ? 14.768 -3.281 -21.243 1.00 93.38 139 ARG A N 1
ATOM 980 C CA . ARG A 1 139 ? 15.816 -4.290 -21.434 1.00 93.38 139 ARG A CA 1
ATOM 981 C C . ARG A 1 139 ? 15.818 -4.836 -22.855 1.00 93.38 139 ARG A C 1
ATOM 983 O O . ARG A 1 139 ? 16.871 -4.869 -23.484 1.00 93.38 139 ARG A O 1
ATOM 990 N N . ALA A 1 140 ? 14.663 -5.243 -23.378 1.00 93.25 140 ALA A N 1
ATOM 991 C CA . ALA A 1 140 ? 14.563 -5.812 -24.723 1.00 93.25 140 ALA A CA 1
ATOM 992 C C . ALA A 1 140 ? 15.009 -4.819 -25.812 1.00 93.25 140 ALA A C 1
ATOM 994 O O . ALA A 1 140 ? 15.647 -5.206 -26.787 1.00 93.25 140 ALA A O 1
ATOM 995 N N . LEU A 1 141 ? 14.719 -3.532 -25.617 1.00 91.50 141 LEU A N 1
ATOM 996 C CA . LEU A 1 141 ? 15.063 -2.461 -26.551 1.00 91.50 141 LEU A CA 1
ATOM 997 C C . LEU A 1 141 ? 16.469 -1.878 -26.336 1.00 91.50 141 LEU A C 1
ATOM 999 O O . LEU A 1 141 ? 16.900 -1.038 -27.124 1.00 91.50 141 LEU A O 1
ATOM 1003 N N . SER A 1 142 ? 17.200 -2.309 -25.302 1.00 85.94 142 SER A N 1
ATOM 1004 C CA . SER A 1 142 ? 18.551 -1.809 -24.994 1.00 85.94 142 SER A CA 1
ATOM 1005 C C . SER A 1 142 ? 19.556 -2.052 -26.125 1.00 85.94 142 SER A C 1
ATOM 1007 O O . SER A 1 142 ? 20.453 -1.244 -26.338 1.00 85.94 142 SER A O 1
ATOM 1009 N N . SER A 1 143 ? 19.376 -3.144 -26.873 1.00 83.38 143 SER A N 1
ATOM 1010 C CA . SER A 1 143 ? 20.247 -3.555 -27.983 1.00 83.38 143 SER A CA 1
ATOM 1011 C C . SER A 1 143 ? 19.691 -3.164 -29.357 1.00 83.38 143 SER A C 1
ATOM 1013 O O . SER A 1 143 ? 20.192 -3.631 -30.379 1.00 83.38 143 SER A O 1
ATOM 1015 N N . SER A 1 144 ? 18.633 -2.346 -29.400 1.00 87.12 144 SER A N 1
ATOM 1016 C CA . SER A 1 144 ? 18.023 -1.927 -30.662 1.00 87.12 144 SER A CA 1
ATOM 1017 C C . SER A 1 144 ? 19.004 -1.072 -31.476 1.00 87.12 144 SER A C 1
ATOM 1019 O O . SER A 1 144 ? 19.502 -0.066 -30.956 1.00 87.12 144 SER A O 1
ATOM 1021 N N . PRO A 1 145 ? 19.259 -1.406 -32.755 1.00 80.19 145 PRO A N 1
ATOM 1022 C CA . PRO A 1 145 ? 20.051 -0.561 -33.641 1.00 80.19 145 PRO A CA 1
ATOM 1023 C C . PRO A 1 145 ? 19.435 0.841 -33.735 1.00 80.19 145 PRO A C 1
ATOM 1025 O O . PRO A 1 145 ? 18.243 0.976 -33.995 1.00 80.19 145 PRO A O 1
ATOM 1028 N N . GLY A 1 146 ? 20.240 1.879 -33.497 1.00 80.88 146 GLY A N 1
ATOM 1029 C CA . GLY A 1 146 ? 19.786 3.279 -33.479 1.00 80.88 146 GLY A CA 1
ATOM 1030 C C . GLY A 1 146 ? 19.328 3.800 -32.111 1.00 80.88 146 GLY A C 1
ATOM 1031 O O . GLY A 1 146 ? 19.124 5.001 -31.972 1.00 80.88 146 GLY A O 1
ATOM 1032 N N . GLY A 1 147 ? 19.241 2.938 -31.093 1.00 81.12 147 GLY A N 1
ATOM 1033 C CA . GLY A 1 147 ? 18.784 3.323 -29.760 1.00 81.12 147 GLY A CA 1
ATOM 1034 C C . GLY A 1 147 ? 17.274 3.574 -29.689 1.00 81.12 147 GLY A C 1
ATOM 1035 O O . GLY A 1 147 ? 16.564 3.578 -30.690 1.00 81.12 147 GLY A O 1
ATOM 1036 N N . VAL A 1 148 ? 16.773 3.736 -28.465 1.00 87.62 148 VAL A N 1
ATOM 1037 C CA . VAL A 1 148 ? 15.368 4.070 -28.190 1.00 87.62 148 VAL A CA 1
ATOM 1038 C C . VAL A 1 148 ? 15.330 5.108 -27.086 1.00 87.62 148 VAL A C 1
ATOM 1040 O O . VAL A 1 148 ? 15.902 4.873 -26.020 1.00 87.62 148 VAL A O 1
ATOM 1043 N N . ASP A 1 149 ? 14.629 6.208 -27.322 1.00 88.50 149 ASP A N 1
ATOM 1044 C CA . ASP A 1 149 ? 14.333 7.195 -26.292 1.00 88.50 149 ASP A CA 1
ATOM 1045 C C . ASP A 1 149 ? 13.127 6.753 -25.462 1.00 88.50 149 ASP A C 1
ATOM 1047 O O . ASP A 1 149 ? 12.166 6.178 -25.977 1.00 88.50 149 ASP A O 1
ATOM 1051 N N . VAL A 1 150 ? 13.184 7.003 -24.154 1.00 89.50 150 VAL A N 1
ATOM 1052 C CA . VAL A 1 150 ? 12.095 6.676 -23.232 1.00 89.50 150 VAL A CA 1
ATOM 1053 C C . VAL A 1 150 ? 11.557 7.955 -22.618 1.00 89.50 150 VAL A C 1
ATOM 1055 O O . VAL A 1 150 ? 12.278 8.671 -21.926 1.00 89.50 150 VAL A O 1
ATOM 1058 N N . GLU A 1 151 ? 10.261 8.186 -22.801 1.00 91.69 151 GLU A N 1
ATOM 1059 C CA . GLU A 1 151 ? 9.537 9.273 -22.155 1.00 91.69 151 GLU A CA 1
ATOM 1060 C C . GLU A 1 151 ? 8.498 8.725 -21.174 1.00 91.69 151 GLU A C 1
ATOM 1062 O O . GLU A 1 151 ? 7.693 7.854 -21.504 1.00 91.69 151 GLU A O 1
ATOM 1067 N N . ILE A 1 152 ? 8.495 9.264 -19.952 1.00 91.56 152 ILE A N 1
ATOM 1068 C CA . ILE A 1 152 ? 7.481 8.968 -18.936 1.00 91.56 152 ILE A CA 1
ATOM 1069 C C . ILE A 1 152 ? 6.560 10.177 -18.831 1.00 91.56 152 ILE A C 1
ATOM 1071 O O . ILE A 1 152 ? 6.966 11.248 -18.375 1.00 91.56 152 ILE A O 1
ATOM 1075 N N . VAL A 1 153 ? 5.303 9.997 -19.234 1.00 91.44 153 VAL A N 1
ATOM 1076 C CA . VAL A 1 153 ? 4.291 11.056 -19.222 1.00 91.44 153 VAL A CA 1
ATOM 1077 C C . VAL A 1 153 ? 3.276 10.789 -18.117 1.00 91.44 153 VAL A C 1
ATOM 1079 O O . VAL A 1 153 ? 2.617 9.753 -18.093 1.00 91.44 153 VAL A O 1
ATOM 1082 N N . GLU A 1 154 ? 3.112 11.757 -17.216 1.00 88.81 154 GLU A N 1
ATOM 1083 C CA . GLU A 1 154 ? 2.148 11.693 -16.118 1.00 88.81 154 GLU A CA 1
ATOM 1084 C C . GLU A 1 154 ? 1.170 12.872 -16.128 1.00 88.81 154 GLU A C 1
ATOM 1086 O O . GLU A 1 154 ? 1.487 13.985 -16.559 1.00 88.81 154 GLU A O 1
ATOM 1091 N N . ARG A 1 155 ? -0.039 12.647 -15.602 1.00 88.62 155 ARG A N 1
ATOM 1092 C CA . ARG A 1 155 ? -1.056 13.690 -15.454 1.00 88.62 155 ARG A CA 1
ATOM 1093 C C . ARG A 1 155 ? -1.765 13.568 -14.115 1.00 88.62 155 ARG A C 1
ATOM 1095 O O . ARG A 1 155 ? -2.395 12.560 -13.828 1.00 88.62 155 ARG A O 1
ATOM 1102 N N . HIS A 1 156 ? -1.736 14.659 -13.351 1.00 83.25 156 HIS A N 1
ATOM 1103 C CA . HIS A 1 156 ? -2.313 14.732 -12.007 1.00 83.25 156 HIS A CA 1
ATOM 1104 C C . HIS A 1 156 ? -3.245 15.937 -11.827 1.00 83.25 156 HIS A C 1
ATOM 1106 O O . HIS A 1 156 ? -3.099 16.951 -12.533 1.00 83.25 156 HIS A O 1
ATOM 1112 N N . PRO A 1 157 ? -4.183 15.879 -10.857 1.00 81.62 157 PRO A N 1
ATOM 1113 C CA . PRO A 1 157 ? -4.969 17.034 -10.442 1.00 81.62 157 PRO A CA 1
ATOM 1114 C C . PRO A 1 157 ? -4.097 18.235 -10.063 1.00 81.62 157 PRO A C 1
ATOM 1116 O O . PRO A 1 157 ? -2.922 18.118 -9.715 1.00 81.62 157 PRO A O 1
ATOM 1119 N N . ARG A 1 158 ? -4.699 19.430 -10.079 1.00 73.50 158 ARG A N 1
ATOM 1120 C CA . ARG A 1 158 ? -3.993 20.686 -9.783 1.00 73.50 158 ARG A CA 1
ATOM 1121 C C . ARG A 1 158 ? -3.311 20.711 -8.421 1.00 73.50 158 ARG A C 1
ATOM 1123 O O . ARG A 1 158 ? -2.309 21.395 -8.275 1.00 73.50 158 ARG A O 1
ATOM 1130 N N . VAL A 1 159 ? -3.832 19.980 -7.452 1.00 69.12 159 VAL A N 1
ATOM 1131 C CA . VAL A 1 159 ? -3.360 20.037 -6.069 1.00 69.12 159 VAL A CA 1
ATOM 1132 C C . VAL A 1 159 ? -2.251 19.028 -5.738 1.00 69.12 159 VAL A C 1
ATOM 1134 O O . VAL A 1 159 ? -1.942 18.799 -4.572 1.00 69.12 159 VAL A O 1
ATOM 1137 N N . GLN A 1 160 ? -1.647 18.405 -6.756 1.00 66.12 160 GLN A N 1
ATOM 1138 C CA . GLN A 1 160 ? -0.534 17.479 -6.562 1.00 66.12 160 GLN A CA 1
ATOM 1139 C C . GLN A 1 160 ? 0.731 18.242 -6.136 1.00 66.12 160 GLN A C 1
ATOM 1141 O O . GLN A 1 160 ? 1.282 19.023 -6.912 1.00 66.12 160 GLN A O 1
ATOM 1146 N N . GLY A 1 161 ? 1.175 18.017 -4.895 1.00 66.12 161 GLY A N 1
ATOM 1147 C CA . GLY A 1 161 ? 2.271 18.773 -4.270 1.00 66.12 161 GLY A CA 1
ATOM 1148 C C . GLY A 1 161 ? 3.690 18.384 -4.710 1.00 66.12 161 GLY A C 1
ATOM 1149 O O . GLY A 1 161 ? 4.588 19.220 -4.671 1.00 66.12 161 GLY A O 1
ATOM 1150 N N . ARG A 1 162 ? 3.903 17.140 -5.167 1.00 66.69 162 ARG A N 1
ATOM 1151 C CA . ARG A 1 162 ? 5.214 16.655 -5.642 1.00 66.69 162 ARG A CA 1
ATOM 1152 C C . ARG A 1 162 ? 5.200 16.393 -7.144 1.00 66.69 162 ARG A C 1
ATOM 1154 O O . ARG A 1 162 ? 4.278 15.733 -7.621 1.00 66.69 162 ARG A O 1
ATOM 1161 N N . GLN A 1 163 ? 6.235 16.863 -7.842 1.00 75.00 163 GLN A N 1
ATOM 1162 C CA . GLN A 1 163 ? 6.522 16.531 -9.239 1.00 75.00 163 GLN A CA 1
ATOM 1163 C C . GLN A 1 163 ? 8.020 16.239 -9.436 1.00 75.00 163 GLN A C 1
ATOM 1165 O O . GLN A 1 163 ? 8.835 17.062 -9.006 1.00 75.00 163 GLN A O 1
ATOM 1170 N N . PRO A 1 164 ? 8.381 15.126 -10.100 1.00 78.62 164 PRO A N 1
ATOM 1171 C CA . PRO A 1 164 ? 7.484 14.078 -10.605 1.00 78.62 164 PRO A CA 1
ATOM 1172 C C . PRO A 1 164 ? 6.763 13.303 -9.485 1.00 78.62 164 PRO A C 1
ATOM 1174 O O . PRO A 1 164 ? 7.212 13.290 -8.330 1.00 78.62 164 PRO A O 1
ATOM 1177 N N . GLU A 1 165 ? 5.630 12.665 -9.780 1.00 82.75 165 GLU A N 1
ATOM 1178 C CA . GLU A 1 165 ? 5.006 11.745 -8.822 1.00 82.75 165 GLU A CA 1
ATOM 1179 C C . GLU A 1 165 ? 5.965 10.589 -8.496 1.00 82.75 165 GLU A C 1
ATOM 1181 O O . GLU A 1 165 ? 6.802 10.192 -9.305 1.00 82.75 165 GLU A O 1
ATOM 1186 N N . TRP A 1 166 ? 5.852 10.022 -7.295 1.00 79.38 166 TRP A N 1
ATOM 1187 C CA . TRP A 1 166 ? 6.677 8.888 -6.875 1.00 79.38 166 TRP A CA 1
ATOM 1188 C C . TRP A 1 166 ? 6.591 7.686 -7.814 1.00 79.38 166 TRP A C 1
ATOM 1190 O O . TRP A 1 166 ? 7.614 7.048 -8.041 1.00 79.38 166 TRP A O 1
ATOM 1200 N N . ASN A 1 167 ? 5.421 7.407 -8.397 1.00 85.69 167 ASN A N 1
ATOM 1201 C CA . ASN A 1 167 ? 5.300 6.342 -9.391 1.00 85.69 167 ASN A CA 1
ATOM 1202 C C . ASN A 1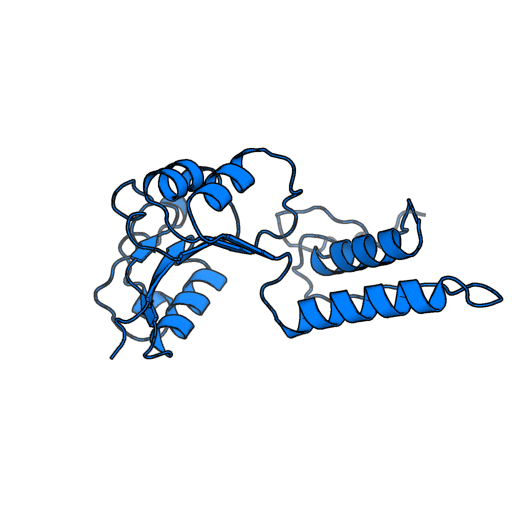 167 ? 6.193 6.629 -10.600 1.00 85.69 167 ASN A C 1
ATOM 1204 O O . ASN A 1 167 ? 6.978 5.770 -10.978 1.00 85.69 167 ASN A O 1
ATOM 1208 N N . SER A 1 168 ? 6.130 7.840 -11.155 1.00 89.44 168 SER A N 1
ATOM 1209 C CA . SER A 1 168 ? 6.929 8.251 -12.316 1.00 89.44 168 SER A CA 1
ATOM 1210 C C . SER A 1 168 ? 8.429 8.216 -12.039 1.00 89.44 168 SER A C 1
ATOM 1212 O O . SER A 1 168 ? 9.194 7.751 -12.879 1.00 89.44 168 SER A O 1
ATOM 1214 N N . VAL A 1 169 ? 8.848 8.622 -10.834 1.00 87.19 169 VAL A N 1
ATOM 1215 C CA . VAL A 1 169 ? 10.240 8.442 -10.391 1.00 87.19 169 VAL A CA 1
ATOM 1216 C C . VAL A 1 169 ? 10.608 6.958 -10.378 1.00 87.19 169 VAL A C 1
ATOM 1218 O O . VAL A 1 169 ? 11.630 6.585 -10.945 1.00 87.19 169 VAL A O 1
ATOM 1221 N N . LYS A 1 170 ? 9.748 6.095 -9.820 1.00 88.88 170 LYS A N 1
ATOM 1222 C CA . LYS A 1 170 ? 10.026 4.658 -9.742 1.00 88.88 170 LYS A CA 1
ATOM 1223 C C . LYS A 1 170 ? 10.075 3.976 -11.112 1.00 88.88 170 LYS A C 1
ATOM 1225 O O . LYS A 1 170 ? 10.920 3.112 -11.326 1.00 88.88 170 LYS A O 1
ATOM 1230 N N . PHE A 1 171 ? 9.204 4.371 -12.040 1.00 92.31 171 PHE A N 1
ATOM 1231 C CA . PHE A 1 171 ? 9.285 3.953 -13.442 1.00 92.31 171 PHE A CA 1
ATOM 1232 C C . PHE A 1 171 ? 10.641 4.326 -14.046 1.00 92.31 171 PHE A C 1
ATOM 1234 O O . PHE A 1 171 ? 11.286 3.472 -14.648 1.00 92.31 171 PHE A O 1
ATOM 1241 N N . GLY A 1 172 ? 11.082 5.571 -13.833 1.00 91.88 172 GLY A N 1
ATOM 1242 C CA . GLY A 1 172 ? 12.385 6.058 -14.279 1.00 91.88 172 GLY A CA 1
ATOM 1243 C C . GLY A 1 172 ? 13.525 5.197 -13.749 1.00 91.88 172 GLY A C 1
ATOM 1244 O O . GLY A 1 172 ? 14.273 4.655 -14.548 1.00 91.88 172 GLY A O 1
ATOM 1245 N N . GLU A 1 173 ? 13.592 4.989 -12.431 1.00 91.00 173 GLU A N 1
ATOM 1246 C CA . GLU A 1 173 ? 14.621 4.163 -11.777 1.00 91.00 173 GLU A CA 1
ATOM 1247 C C . GLU A 1 173 ? 14.706 2.741 -12.350 1.00 91.00 173 GLU A C 1
ATOM 1249 O O . GLU A 1 173 ? 15.796 2.250 -12.636 1.00 91.00 173 GLU A O 1
ATOM 1254 N N . LEU A 1 174 ? 13.560 2.068 -12.515 1.00 92.50 174 LEU A N 1
ATOM 1255 C CA . LEU A 1 174 ? 13.518 0.693 -13.022 1.00 92.50 174 LEU A CA 1
ATOM 1256 C C . LEU A 1 174 ? 13.997 0.614 -14.474 1.00 92.50 174 LEU A C 1
ATOM 1258 O O . LEU A 1 174 ? 14.762 -0.277 -14.825 1.00 92.50 174 LEU A O 1
ATOM 1262 N N . ILE A 1 175 ? 13.580 1.563 -15.311 1.00 93.56 175 ILE A N 1
ATOM 1263 C CA . ILE A 1 175 ? 14.008 1.637 -16.711 1.00 93.56 175 ILE A CA 1
ATOM 1264 C C . ILE A 1 175 ? 15.498 1.983 -16.807 1.00 93.56 175 ILE A C 1
ATOM 1266 O O . ILE A 1 175 ? 16.211 1.405 -17.627 1.00 93.56 175 ILE A O 1
ATOM 1270 N N . ALA A 1 176 ? 15.975 2.898 -15.962 1.00 92.00 176 ALA A N 1
ATOM 1271 C CA . ALA A 1 176 ? 17.375 3.301 -15.902 1.00 92.00 176 ALA A CA 1
ATOM 1272 C C . ALA A 1 176 ? 18.289 2.119 -15.612 1.00 92.00 176 ALA A C 1
ATOM 1274 O O . ALA A 1 176 ? 19.300 1.942 -16.290 1.00 92.00 176 ALA A O 1
ATOM 1275 N N . ALA A 1 177 ? 17.903 1.307 -14.622 1.00 92.31 177 ALA A N 1
ATOM 1276 C CA . ALA A 1 177 ? 18.659 0.148 -14.178 1.00 92.31 177 ALA A CA 1
ATOM 1277 C C . ALA A 1 177 ? 18.851 -0.867 -15.312 1.00 92.31 177 ALA A C 1
ATOM 1279 O O . ALA A 1 177 ? 19.966 -1.328 -15.537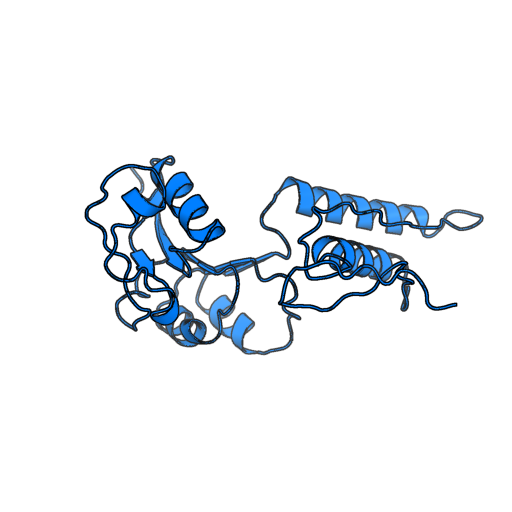 1.00 92.31 177 ALA A O 1
ATOM 1280 N N . GLU A 1 178 ? 17.799 -1.149 -16.084 1.00 93.31 178 GLU A N 1
ATOM 1281 C CA . GLU A 1 178 ? 17.867 -2.076 -17.224 1.00 93.31 178 GLU A CA 1
ATOM 1282 C C . GLU A 1 178 ? 18.686 -1.521 -18.402 1.00 93.31 178 GLU A C 1
ATOM 1284 O O . GLU A 1 178 ? 19.133 -2.280 -19.261 1.00 93.31 178 GLU A O 1
ATOM 1289 N N . ARG A 1 179 ? 18.886 -0.199 -18.462 1.00 89.19 179 ARG A N 1
ATOM 1290 C CA . ARG A 1 179 ? 19.591 0.493 -19.554 1.00 89.19 179 ARG A CA 1
ATOM 1291 C C . ARG A 1 179 ? 20.973 1.023 -19.166 1.00 89.19 179 ARG A C 1
ATOM 1293 O O . ARG A 1 179 ? 21.627 1.643 -20.001 1.00 89.19 179 ARG A O 1
ATOM 1300 N N . GLY A 1 180 ? 21.403 0.835 -17.918 1.00 87.25 180 GLY A N 1
ATOM 1301 C CA . GLY A 1 180 ? 22.651 1.402 -17.396 1.00 87.25 180 GLY A CA 1
ATOM 1302 C C . GLY A 1 180 ? 22.688 2.937 -17.390 1.00 87.25 180 GLY A C 1
ATOM 1303 O O . GLY A 1 180 ? 23.764 3.525 -17.479 1.00 87.25 180 GLY A O 1
ATOM 1304 N N . GLN A 1 181 ? 21.531 3.602 -17.328 1.00 85.88 181 GLN A N 1
ATOM 1305 C CA . GLN A 1 181 ? 21.448 5.065 -17.323 1.00 85.88 181 GLN A CA 1
ATOM 1306 C C . GLN A 1 181 ? 21.606 5.613 -15.902 1.00 85.88 181 GLN A C 1
ATOM 1308 O O . GLN A 1 181 ? 20.998 5.110 -14.961 1.00 85.88 181 GLN A O 1
ATOM 1313 N N . THR A 1 182 ? 22.396 6.676 -15.749 1.00 79.81 182 THR A N 1
ATOM 1314 C CA . THR A 1 182 ? 22.692 7.303 -14.446 1.00 79.81 182 THR A CA 1
ATOM 1315 C C . THR A 1 182 ? 22.006 8.654 -14.248 1.00 79.81 182 THR A C 1
ATOM 1317 O O . THR A 1 182 ? 22.070 9.228 -13.163 1.00 79.81 182 THR A O 1
ATOM 1320 N N . SER A 1 183 ? 21.340 9.175 -15.281 1.00 77.94 183 SER A N 1
ATOM 1321 C CA . SER A 1 183 ? 20.675 10.476 -15.249 1.00 77.94 183 SER A CA 1
ATOM 1322 C C . SER A 1 183 ? 19.348 10.453 -15.999 1.00 77.94 183 SER A C 1
ATOM 1324 O O . SER A 1 183 ? 19.247 9.843 -17.064 1.00 77.94 183 SER A O 1
ATOM 1326 N N . HIS A 1 184 ? 18.374 11.212 -15.499 1.00 80.62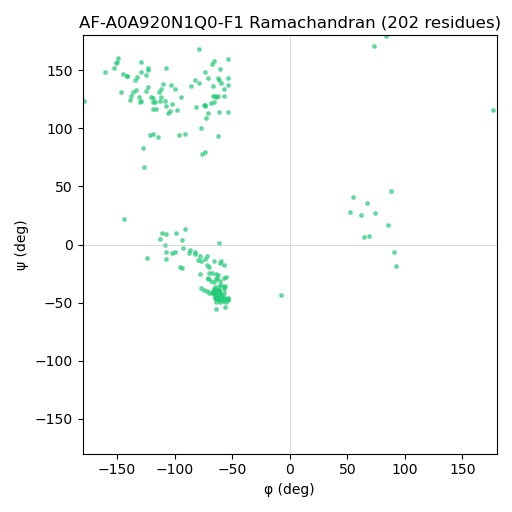 184 HIS A N 1
ATOM 1327 C CA . HIS A 1 184 ? 17.110 11.490 -16.178 1.00 80.62 184 HIS A CA 1
ATOM 1328 C C . HIS A 1 184 ? 16.848 12.991 -16.194 1.00 80.62 184 HIS A C 1
ATOM 1330 O O . HIS A 1 184 ? 17.217 13.705 -15.261 1.00 80.62 184 HIS A O 1
ATOM 1336 N N . VAL A 1 185 ? 16.171 13.460 -17.239 1.00 78.12 185 VAL A N 1
ATOM 1337 C CA . VAL A 1 185 ? 15.716 14.847 -17.340 1.00 78.12 185 VAL A CA 1
ATOM 1338 C C . VAL A 1 185 ? 14.243 14.904 -16.958 1.00 78.12 185 VAL A C 1
ATOM 1340 O O . VAL A 1 185 ? 13.432 14.098 -17.412 1.00 78.12 185 VAL A O 1
ATOM 1343 N N . HIS A 1 186 ? 13.883 15.866 -16.114 1.00 77.81 186 HIS A N 1
ATOM 1344 C CA . HIS A 1 186 ? 12.499 16.104 -15.720 1.00 77.81 186 HIS A CA 1
ATOM 1345 C C . HIS A 1 186 ? 12.035 17.436 -16.290 1.00 77.81 186 HIS A C 1
ATOM 1347 O O . HIS A 1 186 ? 12.655 18.464 -16.033 1.00 77.81 186 HIS A O 1
ATOM 1353 N N . GLY A 1 187 ? 10.908 17.442 -17.006 1.00 72.19 187 GLY A N 1
ATOM 1354 C CA . GLY A 1 187 ? 10.360 18.689 -17.546 1.00 72.19 187 GLY A CA 1
ATOM 1355 C C . GLY A 1 187 ? 9.920 19.681 -16.459 1.00 72.19 187 GLY A C 1
ATOM 1356 O O . GLY A 1 187 ? 9.957 20.888 -16.670 1.00 72.19 187 GLY A O 1
ATOM 1357 N N . ARG A 1 188 ? 9.490 19.195 -15.285 1.00 68.50 188 ARG A N 1
ATOM 1358 C CA . ARG A 1 188 ? 9.081 20.017 -14.134 1.00 68.50 188 ARG A CA 1
ATOM 1359 C C . ARG A 1 188 ? 9.556 19.394 -12.828 1.00 68.50 188 ARG A C 1
ATOM 1361 O O . ARG A 1 188 ? 9.515 18.175 -12.679 1.00 68.50 188 ARG A O 1
ATOM 1368 N N . ARG A 1 189 ? 9.925 20.240 -11.862 1.00 67.00 189 ARG A N 1
ATOM 1369 C CA . ARG A 1 189 ? 10.307 19.829 -10.507 1.00 67.00 189 ARG A CA 1
ATOM 1370 C C . ARG A 1 189 ? 9.563 20.663 -9.468 1.00 67.00 189 ARG A C 1
ATOM 1372 O O . ARG A 1 189 ? 9.578 21.888 -9.532 1.00 67.00 189 ARG A O 1
ATOM 1379 N N . ALA A 1 190 ? 8.886 20.002 -8.532 1.00 64.25 190 ALA A N 1
ATOM 1380 C CA . ALA A 1 190 ? 8.226 20.656 -7.406 1.00 64.25 190 ALA A CA 1
ATOM 1381 C C . ALA A 1 190 ? 8.276 19.762 -6.162 1.00 64.25 190 ALA A C 1
ATOM 1383 O O . ALA A 1 190 ? 7.906 18.589 -6.216 1.00 64.25 190 ALA A O 1
ATOM 1384 N N . GLU A 1 191 ? 8.684 20.342 -5.036 1.00 57.75 191 GLU A N 1
ATOM 1385 C CA . GLU A 1 191 ? 8.772 19.689 -3.728 1.00 57.75 191 GLU A CA 1
ATOM 1386 C C . GLU A 1 191 ? 7.987 20.534 -2.705 1.00 57.75 191 GLU A C 1
ATOM 1388 O O . GLU A 1 191 ? 8.572 21.166 -1.834 1.00 57.75 191 GLU A O 1
ATOM 1393 N N . SER A 1 192 ? 6.653 20.638 -2.830 1.00 49.72 192 SER A N 1
ATOM 1394 C CA . SER A 1 192 ? 5.847 21.407 -1.865 1.00 49.72 192 SER A CA 1
ATOM 1395 C C . SER A 1 192 ? 4.816 20.547 -1.131 1.00 49.72 192 SER A C 1
ATOM 1397 O O . SER A 1 192 ? 3.969 19.872 -1.719 1.00 49.72 192 SER A O 1
ATOM 1399 N N . ALA A 1 193 ? 4.863 20.594 0.204 1.00 44.81 193 ALA A N 1
ATOM 1400 C CA . ALA A 1 193 ? 3.881 19.944 1.075 1.00 44.81 193 ALA A CA 1
ATOM 1401 C C . ALA A 1 193 ? 2.509 20.654 1.067 1.00 44.81 193 ALA A C 1
ATOM 1403 O O . ALA A 1 193 ? 1.509 20.052 1.449 1.00 44.81 193 ALA A O 1
ATOM 1404 N N . SER A 1 194 ? 2.444 21.915 0.612 1.00 48.66 194 SER A N 1
ATOM 1405 C CA . SER A 1 194 ? 1.245 22.771 0.671 1.00 48.66 194 SER A CA 1
ATOM 1406 C C . SER A 1 194 ? 0.235 22.543 -0.462 1.00 48.66 194 SER A C 1
ATOM 1408 O O . SER A 1 194 ? -0.848 23.128 -0.447 1.00 48.66 194 SER A O 1
ATOM 1410 N N . GLY A 1 195 ? 0.560 21.707 -1.455 1.00 46.59 195 GLY A N 1
ATOM 1411 C CA . GLY A 1 195 ? -0.393 21.226 -2.459 1.00 46.59 195 GLY A CA 1
ATOM 1412 C C . GLY A 1 195 ? -0.991 22.284 -3.396 1.00 46.59 195 GLY A C 1
ATOM 1413 O O . GLY A 1 195 ? -1.874 21.947 -4.177 1.00 46.59 195 GLY A O 1
ATOM 1414 N N . ARG A 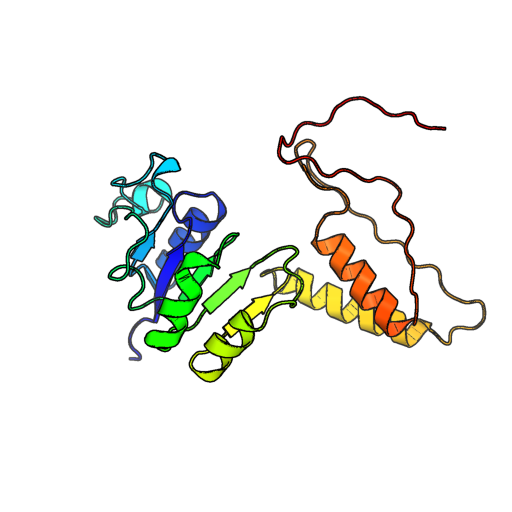1 196 ? -0.561 23.555 -3.384 1.00 44.81 196 ARG A N 1
ATOM 1415 C CA . ARG A 1 196 ? -1.126 24.585 -4.278 1.00 44.81 196 ARG A CA 1
ATOM 1416 C C . ARG A 1 196 ? -0.156 24.974 -5.389 1.00 44.81 196 ARG A C 1
ATOM 1418 O O . ARG A 1 196 ? 0.901 25.536 -5.133 1.00 44.81 196 ARG A O 1
ATOM 1425 N N . ARG A 1 197 ? -0.574 24.747 -6.644 1.00 53.78 197 ARG A N 1
ATOM 1426 C CA . ARG A 1 197 ? 0.065 25.315 -7.848 1.00 53.78 197 ARG A CA 1
ATOM 1427 C C . ARG A 1 197 ? 0.181 26.837 -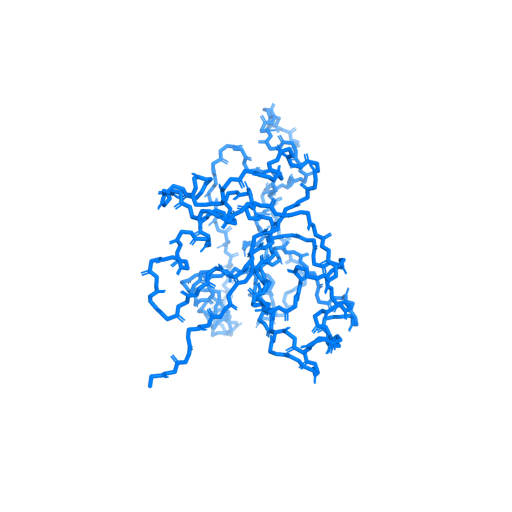7.726 1.00 53.78 197 ARG A C 1
ATOM 1429 O O . ARG A 1 197 ? -0.846 27.520 -7.813 1.00 53.78 197 ARG A O 1
ATOM 1436 N N . THR A 1 198 ? 1.396 27.365 -7.644 1.00 50.34 198 THR A N 1
ATOM 1437 C CA . THR A 1 198 ? 1.679 28.760 -7.997 1.00 50.34 198 THR A CA 1
ATOM 1438 C C . THR A 1 198 ? 1.758 28.880 -9.522 1.00 50.34 198 THR A C 1
ATOM 1440 O O . THR A 1 198 ? 2.248 27.986 -10.213 1.00 50.34 198 THR A O 1
ATOM 1443 N N . ARG A 1 199 ? 1.190 29.955 -10.083 1.00 47.03 199 ARG A N 1
ATOM 1444 C CA . ARG A 1 199 ? 1.378 30.314 -11.496 1.00 47.03 199 ARG A CA 1
ATOM 1445 C C . ARG A 1 199 ? 2.772 30.932 -11.634 1.00 47.03 199 ARG A C 1
ATOM 1447 O O . ARG A 1 199 ? 2.886 32.145 -11.682 1.00 47.03 199 ARG A O 1
ATOM 1454 N N . SER A 1 200 ? 3.826 30.130 -11.655 1.00 42.06 200 SER A N 1
ATOM 1455 C CA . SER A 1 200 ? 5.120 30.602 -12.157 1.00 42.06 200 SER A CA 1
ATOM 1456 C C . SER A 1 200 ? 5.601 29.620 -13.211 1.00 42.06 200 SER A C 1
ATOM 1458 O O . SER A 1 200 ? 6.337 28.677 -12.938 1.00 42.06 200 SER A O 1
ATOM 1460 N N . ALA A 1 201 ? 5.089 29.813 -14.422 1.00 44.19 201 ALA A N 1
ATOM 1461 C CA . ALA A 1 201 ? 5.758 29.351 -15.619 1.00 44.19 201 ALA A CA 1
ATOM 1462 C C . ALA A 1 201 ? 6.636 30.510 -16.073 1.00 44.19 201 ALA A C 1
ATOM 1464 O O . ALA A 1 201 ? 6.117 31.443 -16.673 1.00 44.19 201 ALA A O 1
ATOM 1465 N N . THR A 1 202 ? 7.906 30.493 -15.683 1.00 41.16 202 THR A N 1
ATOM 1466 C CA . THR A 1 202 ? 9.052 30.877 -16.520 1.00 41.16 202 THR A CA 1
ATOM 1467 C C . THR A 1 202 ? 10.310 30.806 -15.669 1.00 41.16 202 THR A C 1
ATOM 1469 O O . THR A 1 202 ? 10.480 31.568 -14.723 1.00 41.16 202 THR A O 1
ATOM 1472 N N . THR A 1 203 ? 11.201 29.904 -16.045 1.00 30.31 203 THR A N 1
ATOM 1473 C CA . THR A 1 203 ? 12.642 30.126 -15.926 1.00 30.31 203 THR A CA 1
ATOM 1474 C C . THR A 1 203 ? 13.220 29.659 -17.272 1.00 30.31 203 THR A C 1
ATOM 1476 O O . THR A 1 203 ? 12.617 28.765 -17.874 1.00 30.31 203 THR A O 1
ATOM 1479 N N . PRO A 1 204 ? 14.231 30.369 -17.796 1.00 36.53 204 PRO A N 1
ATOM 1480 C CA . PRO A 1 204 ? 14.533 30.504 -19.221 1.00 36.53 204 PRO A CA 1
ATOM 1481 C C . PRO A 1 204 ? 15.056 29.225 -19.874 1.00 36.53 204 PRO A C 1
ATOM 1483 O O . PRO A 1 204 ? 15.547 28.338 -19.139 1.00 36.53 204 PRO A O 1
#